Protein AF-A0A1S1L8E0-F1 (afdb_monomer)

Structure (mmCIF, N/CA/C/O backbone):
data_AF-A0A1S1L8E0-F1
#
_entry.id   AF-A0A1S1L8E0-F1
#
loop_
_atom_site.group_PDB
_atom_site.id
_atom_site.type_symbol
_atom_site.label_atom_id
_atom_site.label_alt_id
_atom_site.label_comp_id
_atom_site.label_asym_id
_atom_site.label_entity_id
_atom_site.label_seq_id
_atom_site.pdbx_PDB_ins_code
_atom_site.Cartn_x
_atom_site.Cartn_y
_atom_site.Cartn_z
_atom_site.occupancy
_atom_site.B_iso_or_equiv
_atom_site.auth_seq_id
_atom_site.auth_comp_id
_atom_site.auth_asym_id
_atom_site.auth_atom_id
_atom_site.pdbx_PDB_model_num
ATOM 1 N N . MET A 1 1 ? 16.585 5.135 -39.049 1.00 52.25 1 MET A N 1
ATOM 2 C CA . MET A 1 1 ? 16.088 4.153 -38.063 1.00 52.25 1 MET A CA 1
ATOM 3 C C . MET A 1 1 ? 16.045 2.808 -38.757 1.00 52.25 1 MET A C 1
ATOM 5 O O . MET A 1 1 ? 15.474 2.730 -39.835 1.00 52.25 1 MET A O 1
ATOM 9 N N . GLU A 1 2 ? 16.694 1.793 -38.196 1.00 44.28 2 GLU A N 1
ATOM 10 C CA . GLU A 1 2 ? 16.677 0.426 -38.738 1.00 44.28 2 GLU A CA 1
ATOM 11 C C . GLU A 1 2 ? 15.889 -0.460 -37.766 1.00 44.28 2 GLU A C 1
ATOM 13 O O . GLU A 1 2 ? 16.189 -0.489 -36.568 1.00 44.28 2 GLU A O 1
ATOM 18 N N . LEU A 1 3 ? 14.872 -1.158 -38.275 1.00 46.84 3 LEU A N 1
ATOM 19 C CA . LEU A 1 3 ? 14.173 -2.217 -37.550 1.00 46.84 3 LEU A CA 1
ATOM 20 C C . LEU A 1 3 ? 14.873 -3.535 -37.874 1.00 46.84 3 LEU A C 1
ATOM 22 O O . LEU A 1 3 ? 14.881 -3.970 -39.023 1.00 46.84 3 LEU A O 1
ATOM 26 N N . SER A 1 4 ? 15.491 -4.153 -36.870 1.00 43.38 4 SER A N 1
ATOM 27 C CA . SER A 1 4 ? 16.248 -5.393 -37.037 1.00 43.38 4 SER A CA 1
ATOM 28 C C . SER A 1 4 ? 15.778 -6.447 -36.042 1.00 43.38 4 SER A C 1
ATOM 30 O O . SER A 1 4 ? 15.367 -6.140 -34.924 1.00 43.38 4 SER A O 1
ATOM 32 N N . TRP A 1 5 ? 15.862 -7.708 -36.436 1.00 41.41 5 TRP A N 1
ATOM 33 C CA . TRP A 1 5 ? 15.519 -8.870 -35.616 1.00 41.41 5 TRP A CA 1
ATOM 34 C C . TRP A 1 5 ? 16.718 -9.390 -34.800 1.00 41.41 5 TRP A C 1
ATOM 36 O O . TRP A 1 5 ? 16.553 -10.299 -33.994 1.00 41.41 5 TRP A O 1
ATOM 46 N N . ALA A 1 6 ? 17.915 -8.805 -34.967 1.00 42.97 6 ALA A N 1
ATOM 47 C CA . ALA A 1 6 ? 19.167 -9.347 -34.426 1.00 42.97 6 ALA A CA 1
ATOM 48 C C . ALA A 1 6 ? 20.108 -8.309 -33.763 1.00 42.97 6 ALA A C 1
ATOM 50 O O . ALA A 1 6 ? 21.320 -8.520 -33.723 1.00 42.97 6 ALA A O 1
ATOM 51 N N . SER A 1 7 ? 19.617 -7.168 -33.252 1.00 41.03 7 SER A N 1
ATOM 52 C CA . SER A 1 7 ? 20.516 -6.151 -32.668 1.00 41.03 7 SER A CA 1
ATOM 53 C C . SER A 1 7 ? 20.969 -6.477 -31.231 1.00 41.03 7 SER A C 1
ATOM 55 O O . SER A 1 7 ? 20.136 -6.822 -30.392 1.00 41.03 7 SER A O 1
ATOM 57 N N . PRO A 1 8 ? 22.254 -6.261 -30.886 1.00 38.19 8 PRO A N 1
ATOM 58 C CA . PRO A 1 8 ? 22.792 -6.510 -29.545 1.00 38.19 8 PRO A CA 1
ATOM 59 C C . PRO A 1 8 ? 22.521 -5.400 -28.503 1.00 38.19 8 PRO A C 1
ATOM 61 O O . PRO A 1 8 ? 22.881 -5.576 -27.340 1.00 38.19 8 PRO A O 1
ATOM 64 N N . LEU A 1 9 ? 21.917 -4.261 -28.879 1.00 38.91 9 LEU A N 1
ATOM 65 C CA . LEU A 1 9 ? 21.862 -3.048 -28.033 1.00 38.91 9 LEU A CA 1
ATOM 66 C C . LEU A 1 9 ? 20.522 -2.767 -27.324 1.00 38.91 9 LEU A C 1
ATOM 68 O O . LEU A 1 9 ? 20.437 -1.810 -26.561 1.00 38.91 9 LEU A O 1
ATOM 72 N N . GLY A 1 10 ? 19.496 -3.602 -27.504 1.00 44.62 10 GLY A N 1
ATOM 73 C CA . GLY A 1 10 ? 18.231 -3.467 -26.772 1.00 44.62 10 GLY A CA 1
ATOM 74 C C . GLY A 1 10 ? 17.034 -4.028 -27.532 1.00 44.62 10 GLY A C 1
ATOM 75 O O . GLY A 1 10 ? 16.986 -3.969 -28.758 1.00 44.62 10 GLY A O 1
ATOM 76 N N . VAL A 1 11 ? 16.073 -4.580 -26.788 1.00 43.25 11 VAL A N 1
ATOM 77 C CA . VAL A 1 11 ? 14.819 -5.146 -27.308 1.00 43.25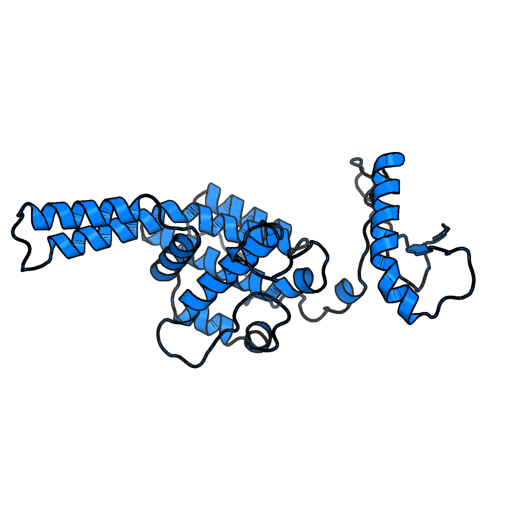 11 VAL A CA 1
ATOM 78 C C . VAL A 1 11 ? 13.708 -4.117 -27.118 1.00 43.25 11 VAL A C 1
ATOM 80 O O . VAL A 1 11 ? 13.562 -3.579 -26.026 1.00 43.25 11 VAL A O 1
ATOM 83 N N . VAL A 1 12 ? 12.936 -3.840 -28.167 1.00 40.94 12 VAL A N 1
ATOM 84 C CA . VAL A 1 12 ? 11.751 -2.970 -28.138 1.00 40.94 12 VAL A CA 1
ATOM 85 C C . VAL A 1 12 ? 10.516 -3.856 -28.332 1.00 40.94 12 VAL A C 1
ATOM 87 O O . VAL A 1 12 ? 10.497 -4.733 -29.193 1.00 40.94 12 VAL A O 1
ATOM 90 N N . PHE A 1 13 ? 9.472 -3.659 -27.527 1.00 44.19 13 PHE A N 1
ATOM 91 C CA . PHE A 1 13 ? 8.179 -4.311 -27.743 1.00 44.19 13 PHE A CA 1
ATOM 92 C C . PHE A 1 13 ? 7.277 -3.321 -28.463 1.00 44.19 13 PHE A C 1
ATOM 94 O O . PHE A 1 13 ? 7.032 -2.231 -27.949 1.00 44.19 13 PHE A O 1
ATOM 101 N N . GLY A 1 14 ? 6.775 -3.723 -29.626 1.00 40.06 14 GLY A N 1
ATOM 102 C CA . GLY A 1 14 ? 5.602 -3.116 -30.234 1.00 40.06 14 GLY A CA 1
ATOM 103 C C . GLY A 1 14 ? 4.416 -4.048 -30.034 1.00 40.06 14 GLY A C 1
ATOM 104 O O . GLY A 1 14 ? 4.504 -5.232 -30.359 1.00 40.06 14 GLY A O 1
ATOM 105 N N . ILE A 1 15 ? 3.322 -3.533 -29.484 1.00 41.94 15 ILE A N 1
ATOM 106 C CA . ILE A 1 15 ? 2.007 -4.127 -29.717 1.00 41.94 15 ILE A CA 1
ATOM 107 C C . ILE A 1 15 ? 1.424 -3.261 -30.829 1.00 41.94 15 ILE A C 1
ATOM 109 O O . ILE A 1 15 ? 1.219 -2.075 -30.575 1.00 41.94 15 ILE A O 1
ATOM 113 N N . PRO A 1 16 ? 1.202 -3.771 -32.054 1.00 38.66 16 PRO A N 1
ATOM 114 C CA . PRO A 1 16 ? 0.400 -3.022 -33.005 1.00 38.66 16 PRO A CA 1
ATOM 115 C C . PRO A 1 16 ? -0.957 -2.773 -32.341 1.00 38.66 16 PRO A C 1
ATOM 117 O O . PRO A 1 16 ? -1.638 -3.706 -31.912 1.00 38.66 16 PRO A O 1
ATOM 120 N N . SER A 1 17 ? -1.292 -1.502 -32.160 1.00 37.28 17 SER A N 1
ATOM 121 C CA . SER A 1 17 ? -2.544 -1.024 -31.587 1.00 37.28 17 SER A CA 1
ATOM 122 C C . SER A 1 17 ? -3.681 -1.410 -32.529 1.00 37.28 17 SER A C 1
ATOM 124 O O . SER A 1 17 ? -4.060 -0.683 -33.438 1.00 37.28 17 SER A O 1
ATOM 126 N N . GLY A 1 18 ? -4.198 -2.618 -32.345 1.00 36.50 18 GLY A N 1
ATOM 127 C CA . GLY A 1 18 ? -5.289 -3.160 -33.138 1.00 36.50 18 GLY A CA 1
ATOM 128 C C . GLY A 1 18 ? -5.362 -4.658 -32.926 1.00 36.50 18 GLY A C 1
ATOM 129 O O . GLY A 1 18 ? -4.422 -5.374 -33.253 1.00 36.50 18 GLY A O 1
ATOM 130 N N . GLY A 1 19 ? -6.459 -5.119 -32.324 1.00 38.28 19 GLY A N 1
ATOM 131 C CA . GLY A 1 19 ? -6.696 -6.517 -31.986 1.00 38.28 19 GLY A CA 1
ATOM 132 C C . GLY A 1 19 ? -6.360 -7.469 -33.131 1.00 38.28 19 GLY A C 1
ATOM 133 O O . GLY A 1 19 ? -7.136 -7.639 -34.061 1.00 38.28 19 GLY A O 1
ATOM 134 N N . ALA A 1 20 ? -5.213 -8.126 -33.030 1.00 35.41 20 ALA A N 1
ATOM 135 C CA . ALA A 1 20 ? -4.901 -9.317 -33.789 1.00 35.41 20 ALA A CA 1
ATOM 136 C C . ALA A 1 20 ? -4.124 -10.251 -32.866 1.00 35.41 20 ALA A C 1
ATOM 138 O O . ALA A 1 20 ? -3.014 -9.979 -32.408 1.00 35.41 20 ALA A O 1
ATOM 139 N N . THR A 1 21 ? -4.785 -11.350 -32.550 1.00 42.59 21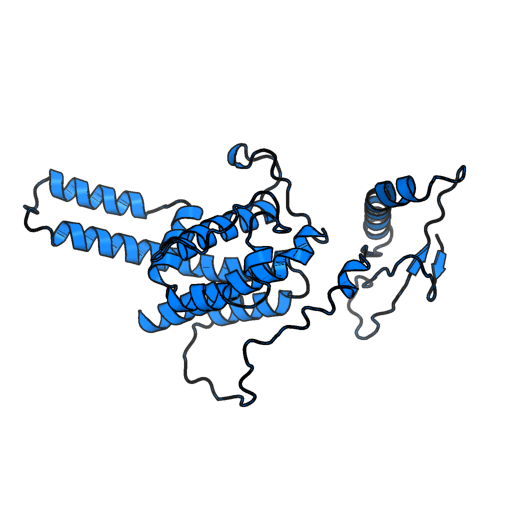 THR A N 1
ATOM 140 C CA . THR A 1 21 ? -4.229 -12.548 -31.948 1.00 42.59 21 THR A CA 1
ATOM 141 C C . THR A 1 21 ? -2.896 -12.937 -32.604 1.00 42.59 21 THR A C 1
ATOM 143 O O . THR A 1 21 ? -2.808 -13.106 -33.815 1.00 42.59 21 THR A O 1
ATOM 146 N N . GLY A 1 22 ? -1.859 -13.155 -31.789 1.00 38.50 22 GLY A N 1
ATOM 147 C CA . GLY A 1 22 ? -0.893 -14.226 -32.068 1.00 38.50 22 GLY A CA 1
ATOM 148 C C . GLY A 1 22 ? 0.587 -13.884 -32.241 1.00 38.50 22 GLY A C 1
ATOM 149 O O . GLY A 1 22 ? 1.391 -14.787 -32.038 1.00 38.50 22 GLY A O 1
ATOM 150 N N . TYR A 1 23 ? 1.004 -12.646 -32.528 1.00 38.19 23 TYR A N 1
ATOM 151 C CA . TYR A 1 23 ? 2.434 -12.367 -32.762 1.00 38.19 23 TYR A CA 1
ATOM 152 C C . TYR A 1 23 ? 3.023 -11.323 -31.804 1.00 38.19 23 TYR A C 1
ATOM 154 O O . TYR A 1 23 ? 3.012 -10.124 -32.063 1.00 38.19 23 TYR A O 1
ATOM 162 N N . ARG A 1 24 ? 3.632 -11.803 -30.708 1.00 43.31 24 ARG A N 1
ATOM 163 C CA . ARG A 1 24 ? 4.673 -11.060 -29.973 1.00 43.31 24 ARG A CA 1
ATOM 164 C C . ARG A 1 24 ? 5.983 -11.171 -30.761 1.00 43.31 24 ARG A C 1
ATOM 166 O O . ARG A 1 24 ? 6.811 -12.029 -30.474 1.00 43.31 24 ARG A O 1
ATOM 173 N N . GLY A 1 25 ? 6.144 -10.352 -31.797 1.00 47.62 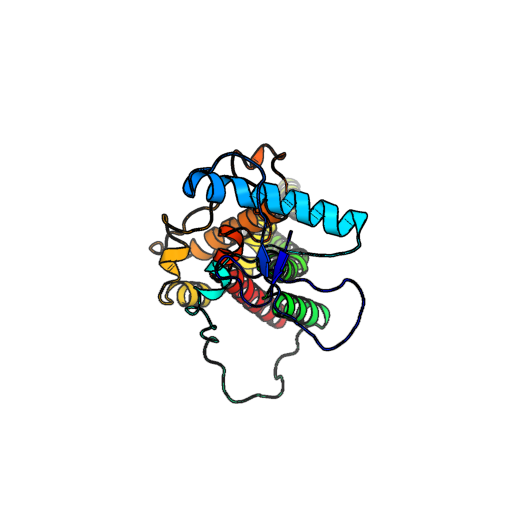25 GLY A N 1
ATOM 174 C CA . GLY A 1 25 ? 7.425 -10.222 -32.494 1.00 47.62 25 GLY A CA 1
ATOM 175 C C . GLY A 1 25 ? 8.420 -9.440 -31.635 1.00 47.62 25 GLY A C 1
ATOM 176 O O . GLY A 1 25 ? 8.096 -8.360 -31.145 1.00 47.62 25 GLY A O 1
ATOM 177 N N . PHE A 1 26 ? 9.628 -9.970 -31.441 1.00 49.47 26 PHE A N 1
ATOM 178 C CA . PHE A 1 26 ? 10.731 -9.194 -30.877 1.00 49.47 26 PHE A CA 1
ATOM 179 C C . PHE A 1 26 ? 11.344 -8.355 -31.998 1.00 49.47 26 PHE A C 1
ATOM 181 O O . PHE A 1 26 ? 11.875 -8.905 -32.961 1.00 49.47 26 PHE A O 1
ATOM 188 N N . ALA A 1 27 ? 11.272 -7.031 -31.878 1.00 52.91 27 ALA A N 1
ATOM 189 C CA . ALA A 1 27 ? 11.962 -6.119 -32.777 1.00 52.91 27 ALA A CA 1
ATOM 190 C C . ALA A 1 27 ? 12.994 -5.326 -31.978 1.00 52.91 27 ALA A C 1
ATOM 192 O O . ALA A 1 27 ? 12.763 -4.904 -30.848 1.00 52.91 27 ALA A O 1
ATOM 193 N N . THR A 1 28 ? 14.165 -5.121 -32.554 1.00 54.62 28 THR A N 1
ATOM 194 C CA . THR A 1 28 ? 15.167 -4.225 -31.986 1.00 54.62 28 THR A CA 1
ATOM 195 C C . THR A 1 28 ? 15.208 -2.975 -32.850 1.00 54.62 28 THR A C 1
ATOM 197 O O . THR A 1 28 ? 15.325 -3.057 -34.075 1.00 54.62 28 THR A O 1
ATOM 200 N N . VAL A 1 29 ? 15.059 -1.810 -32.225 1.00 60.44 29 VAL A N 1
ATOM 201 C CA . VAL A 1 29 ? 15.159 -0.522 -32.914 1.00 60.44 29 VAL A CA 1
ATOM 202 C C . VAL A 1 29 ? 16.591 -0.033 -32.777 1.00 60.44 29 VAL A C 1
ATOM 204 O O . VAL A 1 29 ? 17.067 0.192 -31.664 1.00 60.44 29 VAL A O 1
ATOM 207 N N . LYS A 1 30 ? 17.282 0.165 -33.901 1.00 66.88 30 LYS A N 1
ATOM 208 C CA . LYS A 1 30 ? 18.564 0.875 -33.912 1.00 66.88 30 LYS A CA 1
ATOM 209 C C . LYS A 1 30 ? 18.328 2.343 -34.250 1.00 66.88 30 LYS A C 1
ATOM 211 O O . LYS A 1 30 ? 17.835 2.684 -35.333 1.00 66.88 30 LYS A O 1
ATOM 216 N N . LEU A 1 31 ? 18.716 3.206 -33.317 1.00 66.06 31 LEU A N 1
ATOM 217 C CA . LEU A 1 31 ? 18.736 4.651 -33.502 1.00 66.06 31 LEU A CA 1
ATOM 218 C C . LEU A 1 31 ? 20.156 5.083 -33.844 1.00 66.06 31 LEU A C 1
ATOM 220 O O . LEU A 1 31 ? 21.067 4.973 -33.029 1.00 66.06 31 LEU A O 1
ATOM 224 N N . GLN A 1 32 ? 20.334 5.558 -35.072 1.00 69.88 32 GLN A N 1
ATOM 225 C CA . GLN A 1 32 ? 21.569 6.192 -35.500 1.00 69.88 32 GLN A CA 1
ATOM 226 C C . GLN A 1 32 ? 21.406 7.697 -35.322 1.00 69.88 32 GLN A C 1
ATOM 228 O O . GLN A 1 32 ? 20.540 8.307 -35.949 1.00 69.88 32 GLN A O 1
ATOM 233 N N . LEU A 1 33 ? 22.219 8.282 -34.450 1.00 66.38 33 LEU A N 1
ATOM 234 C CA . LEU A 1 33 ? 22.262 9.724 -34.251 1.00 66.38 33 LEU A CA 1
ATOM 235 C C . LEU A 1 33 ? 23.227 10.309 -35.277 1.00 66.38 33 LEU A C 1
ATOM 237 O O . LEU A 1 33 ? 24.383 9.894 -35.343 1.00 66.38 33 LEU A O 1
ATOM 241 N N . GLY A 1 34 ? 22.750 11.230 -36.111 1.00 60.44 34 GLY A N 1
ATOM 242 C CA . GLY A 1 34 ? 23.628 11.984 -37.003 1.00 60.44 34 GLY A CA 1
ATOM 243 C C . GLY A 1 34 ? 24.523 12.919 -36.187 1.00 60.44 34 GLY A C 1
ATOM 244 O O . GLY A 1 34 ? 24.026 13.610 -35.300 1.00 60.44 34 GLY A O 1
ATOM 245 N N . GLY A 1 35 ? 25.829 12.940 -36.465 1.00 67.25 35 GLY A N 1
ATOM 246 C CA . GLY A 1 35 ? 26.785 13.825 -35.789 1.00 67.25 35 GLY A CA 1
ATOM 247 C C . GLY A 1 35 ? 28.139 13.176 -35.493 1.00 67.25 35 GLY A C 1
ATOM 248 O O . GLY A 1 35 ? 28.402 12.040 -35.883 1.00 67.25 35 GLY A O 1
ATOM 249 N N . ALA A 1 36 ? 29.009 13.928 -34.812 1.00 61.06 36 ALA A N 1
ATOM 250 C CA . ALA A 1 36 ? 30.308 13.447 -34.347 1.00 61.06 36 ALA A CA 1
ATOM 251 C C . ALA A 1 36 ? 30.147 12.300 -33.325 1.00 61.06 36 ALA A C 1
ATOM 253 O O . ALA A 1 36 ? 29.145 12.267 -32.607 1.00 61.06 36 ALA A O 1
ATOM 254 N N . PRO A 1 37 ? 31.116 11.369 -33.226 1.00 66.81 37 PRO A N 1
ATOM 255 C CA . PRO A 1 37 ? 31.055 10.269 -32.269 1.00 66.81 37 PRO A CA 1
ATOM 256 C C . PRO A 1 37 ? 30.935 10.802 -30.837 1.00 66.81 37 PRO A C 1
ATOM 258 O O . PRO A 1 37 ? 31.841 11.446 -30.311 1.00 66.81 37 PRO A O 1
ATOM 261 N N . VAL A 1 38 ? 29.795 10.528 -30.206 1.00 68.44 38 VAL A N 1
ATOM 262 C CA . VAL A 1 38 ? 29.530 10.870 -28.806 1.00 68.44 38 VAL A CA 1
ATOM 263 C C . VAL A 1 38 ? 30.085 9.758 -27.918 1.00 68.44 38 VAL A C 1
ATOM 265 O O . VAL A 1 38 ? 29.916 8.574 -28.213 1.00 68.44 38 VAL A O 1
ATOM 268 N N . ALA A 1 39 ? 30.738 10.120 -26.811 1.00 73.44 39 ALA A N 1
ATOM 269 C CA . ALA A 1 39 ? 31.215 9.147 -25.831 1.00 73.44 39 ALA A CA 1
ATOM 270 C C . ALA A 1 39 ? 30.053 8.278 -25.308 1.00 73.44 39 ALA A C 1
ATOM 272 O O . ALA A 1 39 ? 29.007 8.798 -24.915 1.00 73.44 39 ALA A O 1
ATOM 273 N N . GLY A 1 40 ? 30.244 6.955 -25.247 1.00 65.62 40 GLY A N 1
ATOM 274 C CA . GLY A 1 40 ? 29.164 5.999 -24.955 1.00 65.62 40 GLY A CA 1
ATOM 275 C C . GLY A 1 40 ? 28.412 6.239 -23.637 1.00 65.62 40 GLY A C 1
ATOM 276 O O . GLY A 1 40 ? 27.219 5.963 -23.557 1.00 65.62 40 GLY A O 1
ATOM 277 N N . LYS A 1 41 ? 29.066 6.819 -22.621 1.00 65.19 41 LYS A N 1
ATOM 278 C CA . LYS A 1 41 ? 28.430 7.159 -21.337 1.00 65.19 41 LYS A CA 1
ATOM 279 C C . LYS A 1 41 ? 27.413 8.301 -21.467 1.00 65.19 41 LYS A C 1
ATOM 281 O O . LYS A 1 41 ? 26.302 8.189 -20.965 1.00 65.19 41 LYS A O 1
ATOM 286 N N . VAL A 1 42 ? 27.767 9.349 -22.211 1.00 69.88 42 VAL A N 1
ATOM 287 C CA . VAL A 1 42 ? 26.881 10.492 -22.493 1.00 69.88 42 VAL A CA 1
ATOM 288 C C . VAL A 1 42 ? 25.673 10.039 -23.318 1.00 69.88 42 VAL A C 1
ATOM 290 O O . VAL A 1 42 ? 24.554 10.516 -23.125 1.00 69.88 42 VAL A O 1
ATOM 293 N N . LEU A 1 43 ? 25.883 9.067 -24.209 1.00 69.06 43 LEU A N 1
ATOM 294 C CA . LEU A 1 43 ? 24.814 8.461 -24.994 1.00 69.06 43 LEU A CA 1
ATOM 295 C C . LEU A 1 43 ? 23.816 7.691 -24.122 1.00 69.06 43 LEU A C 1
ATOM 297 O O . LEU A 1 43 ? 22.615 7.853 -24.288 1.00 69.06 43 LEU A O 1
ATOM 301 N N . LEU A 1 44 ? 24.298 6.888 -23.171 1.00 68.62 44 LEU A N 1
ATOM 302 C CA . LEU A 1 44 ? 23.442 6.121 -22.257 1.00 6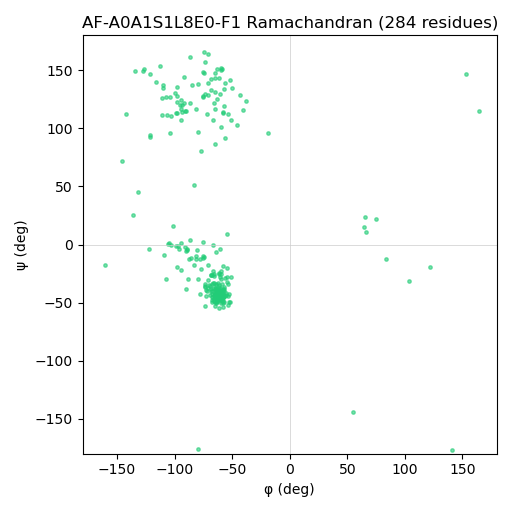8.62 44 LEU A CA 1
ATOM 303 C C . LEU A 1 44 ? 22.594 7.018 -21.345 1.00 68.62 44 LEU A C 1
ATOM 305 O O . LEU A 1 44 ? 21.457 6.672 -21.039 1.00 68.62 44 LEU A O 1
ATOM 309 N N . GLU A 1 45 ? 23.126 8.170 -20.936 1.00 71.38 45 GLU A N 1
ATOM 310 C CA . GLU A 1 45 ? 22.407 9.130 -20.090 1.00 71.38 45 GLU A CA 1
ATOM 311 C C . GLU A 1 45 ? 21.321 9.900 -20.863 1.00 71.38 45 GLU A C 1
ATOM 313 O O . GLU A 1 45 ? 20.260 10.196 -20.316 1.00 71.38 45 GLU A O 1
ATOM 318 N N . SER A 1 46 ? 21.556 10.194 -22.146 1.00 73.12 46 SER A N 1
ATOM 319 C CA . SER A 1 46 ? 20.646 10.989 -22.989 1.00 73.12 46 SER A CA 1
ATOM 320 C C . SER A 1 46 ? 19.669 10.159 -23.832 1.00 73.12 46 SER A C 1
ATOM 322 O O . SER A 1 46 ? 18.609 10.663 -24.212 1.00 73.12 46 SER A O 1
ATOM 324 N N . ALA A 1 47 ? 19.981 8.888 -24.103 1.00 76.25 47 ALA A N 1
ATOM 325 C CA . ALA A 1 47 ? 19.175 8.009 -24.947 1.00 76.25 47 ALA A CA 1
ATOM 326 C C . ALA A 1 47 ? 17.727 7.804 -24.462 1.00 76.25 47 ALA A C 1
ATOM 328 O O . ALA A 1 47 ? 16.846 7.862 -25.319 1.00 76.25 47 ALA A O 1
ATOM 329 N N . PRO A 1 48 ? 17.425 7.611 -23.157 1.00 77.31 48 PRO A N 1
ATOM 330 C CA . PRO A 1 48 ? 16.047 7.395 -22.709 1.00 77.31 48 PRO A CA 1
ATOM 331 C C . PRO A 1 48 ? 15.123 8.551 -23.096 1.00 77.31 48 PRO A C 1
ATOM 333 O O . PRO A 1 48 ? 14.131 8.337 -23.780 1.00 77.31 48 PRO A O 1
ATOM 336 N N . ALA A 1 49 ? 15.526 9.787 -22.789 1.00 81.00 49 ALA A N 1
ATOM 337 C CA . ALA A 1 49 ? 14.733 10.976 -23.095 1.00 81.00 49 ALA A CA 1
ATOM 338 C C . ALA A 1 49 ? 14.518 11.178 -24.604 1.00 81.00 49 ALA A C 1
ATOM 340 O O . ALA A 1 49 ? 13.486 11.703 -25.023 1.00 81.00 49 ALA A O 1
ATOM 341 N N . LEU A 1 50 ? 15.489 10.787 -25.434 1.00 83.12 50 LEU A N 1
ATOM 342 C CA . LEU A 1 50 ? 15.348 10.849 -26.885 1.00 83.12 50 LEU A CA 1
ATOM 343 C C . LEU A 1 50 ? 14.391 9.771 -27.412 1.00 83.12 50 LEU A C 1
ATOM 345 O O . LEU A 1 50 ? 13.542 10.067 -28.250 1.00 83.12 50 LEU A O 1
ATOM 349 N N . CYS A 1 51 ? 14.521 8.541 -26.918 1.00 82.31 51 CYS A N 1
ATOM 350 C CA . CYS A 1 51 ? 13.627 7.439 -27.253 1.00 82.31 51 CYS A CA 1
ATOM 351 C C . CYS A 1 51 ? 12.184 7.737 -26.835 1.00 82.31 51 CYS A C 1
ATOM 353 O O . CYS A 1 51 ? 11.289 7.507 -27.637 1.00 82.31 51 CYS A O 1
ATOM 355 N N . ASP A 1 52 ? 11.962 8.305 -25.647 1.00 84.25 52 ASP A N 1
ATOM 356 C CA . ASP A 1 52 ? 10.625 8.676 -25.165 1.00 84.25 52 ASP A CA 1
ATOM 357 C C . ASP A 1 52 ? 9.947 9.660 -26.129 1.00 84.25 52 ASP A C 1
ATOM 359 O O . ASP A 1 52 ? 8.799 9.464 -26.527 1.00 84.25 52 ASP A O 1
ATOM 363 N N . ARG A 1 53 ? 10.684 10.686 -26.584 1.00 87.25 53 ARG A N 1
ATOM 364 C CA . ARG A 1 53 ? 10.189 11.655 -27.579 1.00 87.25 53 ARG A CA 1
ATOM 365 C C . ARG A 1 53 ? 9.887 10.995 -28.921 1.00 87.25 53 ARG A C 1
ATOM 367 O O . ARG A 1 53 ? 8.841 11.261 -29.505 1.00 87.25 53 ARG A O 1
ATOM 374 N N . LEU A 1 54 ? 10.796 10.148 -29.405 1.00 85.44 54 LEU A N 1
ATOM 375 C CA . LEU A 1 54 ? 10.632 9.458 -30.682 1.00 85.44 54 LEU A CA 1
ATOM 376 C C . LEU A 1 54 ? 9.437 8.502 -30.655 1.00 85.44 54 LEU A C 1
ATOM 378 O O . LEU A 1 54 ? 8.652 8.489 -31.595 1.00 85.44 54 LEU A O 1
ATOM 382 N N . PHE A 1 55 ? 9.296 7.700 -29.601 1.00 86.19 55 PHE A N 1
ATOM 383 C CA . PHE A 1 55 ? 8.216 6.722 -29.479 1.00 86.19 55 PHE A CA 1
ATOM 384 C C . PHE A 1 55 ? 6.864 7.405 -29.315 1.00 86.19 55 PHE A C 1
ATOM 386 O O . PHE A 1 55 ? 5.905 6.984 -29.954 1.00 86.19 55 PHE A O 1
ATOM 393 N N . TYR A 1 56 ? 6.810 8.510 -28.569 1.00 88.00 56 TYR A N 1
ATOM 394 C CA . TYR A 1 56 ? 5.629 9.366 -28.522 1.00 88.00 56 TYR A CA 1
ATOM 395 C C . TYR A 1 56 ? 5.246 9.892 -29.913 1.00 88.00 56 TYR A C 1
ATOM 397 O O . TYR A 1 56 ? 4.096 9.777 -30.328 1.00 88.00 56 TYR A O 1
ATOM 405 N N . GLU A 1 57 ? 6.204 10.436 -30.670 1.00 89.94 57 GLU A N 1
ATOM 406 C CA . GLU A 1 57 ? 5.931 10.940 -32.020 1.00 89.94 57 GLU A CA 1
ATOM 407 C C . GLU A 1 57 ? 5.505 9.819 -32.978 1.00 89.94 57 GLU A C 1
ATOM 409 O O . GLU A 1 57 ? 4.596 10.009 -33.787 1.00 89.94 57 GLU A O 1
ATOM 414 N N . MET A 1 58 ? 6.128 8.642 -32.877 1.00 83.31 58 MET A N 1
ATOM 415 C CA . MET A 1 58 ? 5.765 7.472 -33.670 1.00 83.31 58 MET A CA 1
ATOM 416 C C . MET A 1 58 ? 4.337 7.008 -33.394 1.00 83.31 58 MET A C 1
ATOM 418 O O . MET A 1 58 ? 3.606 6.739 -34.348 1.00 83.31 58 MET A O 1
ATOM 422 N N . ASP A 1 59 ? 3.937 6.960 -32.127 1.00 85.69 59 ASP A N 1
ATOM 423 C CA . ASP A 1 59 ? 2.584 6.589 -31.729 1.00 85.69 59 ASP A CA 1
ATOM 424 C C . ASP A 1 59 ? 1.568 7.620 -32.235 1.00 85.69 59 ASP A C 1
ATOM 426 O O . ASP A 1 59 ? 0.669 7.292 -33.004 1.00 85.69 59 ASP A O 1
ATOM 430 N N . VAL A 1 60 ? 1.782 8.904 -31.935 1.00 88.00 60 VAL A N 1
ATOM 431 C CA . VAL A 1 60 ? 0.840 9.975 -32.299 1.00 88.00 60 VAL A CA 1
ATOM 432 C C . VAL A 1 60 ? 0.699 10.150 -33.812 1.00 88.00 60 VAL A C 1
ATOM 434 O O . VAL A 1 60 ? -0.407 10.369 -34.304 1.00 88.00 60 VAL A O 1
ATOM 437 N N . ARG A 1 61 ? 1.799 10.091 -34.571 1.00 90.50 61 ARG A N 1
ATOM 438 C CA . ARG A 1 61 ? 1.762 10.355 -36.021 1.00 90.50 61 ARG A CA 1
ATOM 439 C C . ARG A 1 61 ? 1.479 9.122 -36.862 1.00 90.50 61 ARG A C 1
ATOM 441 O O . ARG A 1 61 ? 0.939 9.264 -37.954 1.00 90.50 61 ARG A O 1
ATOM 448 N N . ASN A 1 62 ? 1.883 7.943 -36.397 1.00 86.88 62 ASN A N 1
ATOM 449 C CA . ASN A 1 62 ? 1.871 6.728 -37.213 1.00 86.88 62 ASN A CA 1
ATOM 450 C C . ASN A 1 62 ? 1.033 5.600 -36.598 1.00 86.88 62 ASN A C 1
ATOM 452 O O . ASN A 1 62 ? 0.907 4.550 -37.222 1.00 86.88 62 ASN A O 1
ATOM 456 N N . GLY A 1 63 ? 0.482 5.784 -35.393 1.00 79.88 63 GLY A N 1
ATOM 457 C CA . GLY A 1 63 ? -0.246 4.739 -34.672 1.00 79.88 63 GLY A CA 1
ATOM 458 C C . GLY A 1 63 ? 0.642 3.561 -34.273 1.00 79.88 63 GLY A C 1
ATOM 459 O O . GLY A 1 63 ? 0.149 2.444 -34.140 1.00 79.88 63 GLY A O 1
ATOM 460 N N . VAL A 1 64 ? 1.957 3.770 -34.149 1.00 79.44 64 VAL A N 1
ATOM 461 C CA . VAL A 1 64 ? 2.914 2.712 -33.803 1.00 79.44 64 VAL A CA 1
ATOM 462 C C . VAL A 1 64 ? 3.342 2.866 -32.347 1.00 79.44 64 VAL A C 1
ATOM 464 O O . VAL A 1 64 ? 4.284 3.597 -32.043 1.00 79.44 64 VAL A O 1
ATOM 467 N N . GLY A 1 65 ? 2.679 2.125 -31.457 1.00 77.06 65 GLY A N 1
ATOM 468 C CA . GLY A 1 65 ? 3.026 2.063 -30.039 1.00 77.06 65 GLY A CA 1
ATOM 469 C C . GLY A 1 65 ? 4.316 1.275 -29.800 1.00 77.06 65 GLY A C 1
ATOM 470 O O . GLY A 1 65 ? 4.356 0.054 -29.979 1.00 77.06 65 GLY A O 1
ATOM 471 N N . LEU A 1 66 ? 5.370 1.968 -29.370 1.00 76.06 66 LEU A N 1
ATOM 472 C CA . LEU A 1 66 ? 6.650 1.380 -28.968 1.00 76.06 66 LEU A CA 1
ATOM 473 C C . LEU A 1 66 ? 6.968 1.759 -27.524 1.00 76.06 66 LEU A C 1
ATOM 475 O O . LEU A 1 66 ? 6.661 2.863 -27.082 1.00 76.06 66 LEU A O 1
ATOM 479 N N . ARG A 1 67 ? 7.639 0.859 -26.802 1.00 72.19 67 ARG A N 1
ATOM 480 C CA . ARG A 1 67 ? 8.141 1.128 -25.446 1.00 72.19 67 ARG A CA 1
ATOM 481 C C . ARG A 1 67 ? 9.571 0.654 -25.255 1.00 72.19 67 ARG A C 1
ATOM 483 O O . ARG A 1 67 ? 9.995 -0.344 -25.849 1.00 72.19 67 ARG A O 1
ATOM 490 N N . LEU A 1 68 ? 10.304 1.347 -24.390 1.00 72.88 68 LEU A N 1
ATOM 491 C CA . LEU A 1 68 ? 11.648 0.945 -23.996 1.00 72.88 68 LEU A CA 1
ATOM 492 C C . LEU A 1 68 ? 11.588 -0.236 -23.031 1.00 72.88 68 LEU A C 1
ATOM 494 O O . LEU A 1 68 ? 10.972 -0.159 -21.974 1.00 72.88 68 LEU A O 1
ATOM 498 N N . ILE A 1 69 ? 12.313 -1.312 -23.341 1.00 66.75 69 ILE A N 1
ATOM 499 C CA . ILE A 1 69 ? 12.549 -2.382 -22.371 1.00 66.75 69 ILE A CA 1
ATOM 500 C C . ILE A 1 69 ? 13.978 -2.325 -21.890 1.00 66.75 69 ILE A C 1
ATOM 502 O O . ILE A 1 69 ? 14.925 -2.644 -22.610 1.00 66.75 69 ILE A O 1
ATOM 506 N N . ARG A 1 70 ? 14.132 -1.961 -20.622 1.00 63.50 70 ARG A N 1
ATOM 507 C CA . ARG A 1 70 ? 15.391 -2.108 -19.909 1.00 63.50 70 ARG A CA 1
ATOM 508 C C . ARG A 1 70 ? 15.743 -3.582 -19.767 1.00 63.50 70 ARG A C 1
ATOM 510 O O . ARG A 1 70 ? 14.942 -4.394 -19.310 1.00 63.50 70 ARG A O 1
ATOM 517 N N . ARG A 1 71 ? 16.987 -3.923 -20.105 1.00 58.84 71 ARG A N 1
ATOM 518 C CA . ARG A 1 71 ? 17.520 -5.287 -19.968 1.00 58.84 71 ARG A CA 1
ATOM 519 C C . ARG A 1 71 ? 17.493 -5.786 -18.517 1.00 58.84 71 ARG A C 1
ATOM 521 O O . ARG A 1 71 ? 17.385 -6.988 -18.295 1.00 58.84 71 ARG A O 1
ATOM 528 N N . GLU A 1 72 ? 17.513 -4.874 -17.545 1.00 55.16 72 GLU A N 1
ATOM 529 C CA . GLU A 1 72 ? 17.315 -5.161 -16.115 1.00 55.16 72 GLU A CA 1
ATOM 530 C C . GLU A 1 72 ? 16.008 -5.927 -15.830 1.00 55.16 72 GLU A C 1
ATOM 532 O O . GLU A 1 72 ? 15.972 -6.741 -14.906 1.00 55.16 72 GLU A O 1
ATOM 537 N N . MET A 1 73 ? 14.975 -5.760 -16.671 1.00 50.69 73 MET A N 1
ATOM 538 C CA . MET A 1 73 ? 13.726 -6.530 -16.588 1.00 50.69 73 MET A CA 1
ATOM 539 C C . MET A 1 73 ? 13.934 -8.041 -16.778 1.00 50.69 73 MET A C 1
ATOM 541 O O . MET A 1 73 ? 13.141 -8.830 -16.275 1.00 50.69 73 MET A O 1
ATOM 545 N N . TYR A 1 74 ? 14.997 -8.454 -17.478 1.00 48.72 74 TYR A N 1
ATOM 546 C CA . TYR A 1 74 ? 15.355 -9.864 -17.689 1.00 48.72 74 TYR A CA 1
ATOM 547 C C . TYR A 1 74 ? 16.436 -10.362 -16.721 1.00 48.72 74 TYR A C 1
ATOM 549 O O . TYR A 1 74 ? 16.599 -11.569 -16.554 1.00 48.72 74 TYR A O 1
ATOM 557 N N . GLY A 1 75 ? 17.191 -9.450 -16.098 1.00 42.44 75 GLY A N 1
ATOM 558 C CA . GLY A 1 75 ? 18.283 -9.776 -15.174 1.00 42.44 75 GLY A CA 1
ATOM 559 C C . GLY A 1 75 ? 17.807 -10.197 -13.784 1.00 42.44 75 GLY A C 1
ATOM 560 O O . GLY A 1 75 ? 18.506 -10.925 -13.083 1.00 42.44 75 GLY A O 1
ATOM 561 N N . THR A 1 76 ? 16.586 -9.826 -13.400 1.00 45.81 76 THR A N 1
ATOM 562 C CA . THR A 1 76 ? 15.947 -10.285 -12.159 1.00 45.81 76 THR A CA 1
ATOM 563 C C . THR A 1 76 ? 15.279 -11.652 -12.345 1.00 45.81 76 THR A C 1
ATOM 565 O O . THR A 1 76 ? 14.143 -11.888 -11.947 1.00 45.81 76 THR A O 1
ATOM 568 N N . GLY A 1 77 ? 16.032 -12.620 -12.879 1.00 41.81 77 GLY A N 1
ATOM 569 C CA . GLY A 1 77 ? 15.685 -14.046 -12.807 1.00 41.81 77 GLY A CA 1
ATOM 570 C C . GLY A 1 77 ? 15.580 -14.584 -11.369 1.00 41.81 77 GLY A C 1
ATOM 571 O O . GLY A 1 77 ? 15.203 -15.734 -11.171 1.00 41.81 77 GLY A O 1
ATOM 572 N N . LEU A 1 78 ? 15.881 -13.750 -10.369 1.00 41.31 78 LEU A N 1
ATOM 573 C CA . LEU A 1 78 ? 15.880 -14.077 -8.945 1.00 41.31 78 LEU A CA 1
ATOM 574 C C . LEU A 1 78 ? 14.495 -14.040 -8.282 1.00 41.31 78 LEU A C 1
ATOM 576 O O . LEU A 1 78 ? 14.364 -14.530 -7.170 1.00 41.31 78 LEU A O 1
ATOM 580 N N . TRP A 1 79 ? 13.458 -13.532 -8.955 1.00 46.03 79 TRP A N 1
ATOM 581 C CA . TRP A 1 79 ? 12.090 -13.532 -8.419 1.00 46.03 79 TRP A CA 1
ATOM 582 C C . TRP A 1 79 ? 11.077 -14.060 -9.442 1.00 46.03 79 TRP A C 1
ATOM 584 O O . TRP A 1 79 ? 9.979 -13.527 -9.602 1.00 46.03 79 TRP A O 1
ATOM 594 N N . ARG A 1 80 ? 11.406 -15.173 -10.120 1.00 44.69 80 ARG A N 1
ATOM 595 C CA . ARG A 1 80 ? 10.352 -16.157 -10.415 1.00 44.69 80 ARG A CA 1
ATOM 596 C C . ARG A 1 80 ? 9.838 -16.583 -9.052 1.00 44.69 80 ARG A C 1
ATOM 598 O O . ARG A 1 80 ? 10.545 -17.298 -8.352 1.00 44.69 80 ARG A O 1
ATOM 605 N N . GLY A 1 81 ? 8.693 -16.020 -8.671 1.00 44.44 81 GLY A N 1
ATOM 606 C CA . GLY A 1 81 ? 8.175 -16.059 -7.315 1.00 44.44 81 GLY A CA 1
ATOM 607 C C . GLY A 1 81 ? 8.439 -17.397 -6.649 1.00 44.44 81 GLY A C 1
ATOM 608 O O . GLY A 1 81 ? 8.004 -18.443 -7.141 1.00 44.44 81 GLY A O 1
ATOM 609 N N . GLN A 1 82 ? 9.106 -17.348 -5.498 1.00 45.12 82 GLN A N 1
ATOM 610 C CA . GLN A 1 82 ? 8.720 -18.260 -4.443 1.00 45.12 82 GLN A CA 1
ATOM 611 C C . GLN A 1 82 ? 7.238 -17.990 -4.217 1.00 45.12 82 GLN A C 1
ATOM 613 O O . GLN A 1 82 ? 6.841 -17.066 -3.521 1.00 45.12 82 GLN A O 1
ATOM 618 N N . ARG A 1 83 ? 6.402 -18.740 -4.932 1.00 49.12 83 ARG A N 1
ATOM 619 C CA . ARG A 1 83 ? 5.025 -18.948 -4.543 1.00 49.12 83 ARG A CA 1
ATOM 620 C C . ARG A 1 83 ? 5.115 -19.391 -3.088 1.00 49.12 83 ARG A C 1
ATOM 622 O O . ARG A 1 83 ? 5.597 -20.500 -2.853 1.00 49.12 83 ARG A O 1
ATOM 629 N N . HIS A 1 84 ? 4.738 -18.522 -2.143 1.00 51.12 84 HIS A N 1
ATOM 630 C CA . HIS A 1 84 ? 4.499 -18.912 -0.753 1.00 51.12 84 HIS A CA 1
ATOM 631 C C . HIS A 1 84 ? 3.778 -20.244 -0.791 1.00 51.12 84 HIS A C 1
ATOM 633 O O . HIS A 1 84 ? 2.721 -20.307 -1.421 1.00 51.12 84 HIS A O 1
ATOM 639 N N . GLY A 1 85 ? 4.436 -21.280 -0.256 1.00 48.59 85 GLY A N 1
ATOM 640 C CA . GLY A 1 85 ? 4.222 -22.691 -0.576 1.00 48.59 85 GLY A CA 1
ATOM 641 C C . GLY A 1 85 ? 2.878 -22.952 -1.234 1.00 48.59 85 GLY A C 1
ATOM 642 O O . GLY A 1 85 ? 1.866 -23.049 -0.541 1.00 48.59 85 GLY A O 1
ATOM 643 N N . THR A 1 86 ? 2.844 -23.014 -2.572 1.00 50.66 86 THR A N 1
ATOM 644 C CA . THR A 1 86 ? 1.622 -23.455 -3.235 1.00 50.66 86 THR A CA 1
ATOM 645 C C . THR A 1 86 ? 1.333 -24.837 -2.704 1.00 50.66 86 THR A C 1
ATOM 647 O O . THR A 1 86 ? 2.089 -25.774 -2.957 1.00 50.66 86 THR A O 1
ATOM 650 N N . CYS A 1 87 ? 0.242 -24.956 -1.956 1.00 53.94 87 CYS A N 1
ATOM 651 C CA . CYS A 1 87 ? -0.379 -26.241 -1.762 1.00 53.94 87 CYS A CA 1
ATOM 652 C C . CYS A 1 87 ? -0.618 -26.790 -3.171 1.00 53.94 87 CYS A C 1
ATOM 654 O O . CYS A 1 87 ? -1.385 -26.214 -3.943 1.00 53.94 87 CYS A O 1
ATOM 656 N N . ASN A 1 88 ? 0.090 -27.859 -3.539 1.00 64.62 88 ASN A N 1
ATOM 657 C CA . ASN A 1 88 ? -0.065 -28.496 -4.849 1.00 64.62 88 ASN A CA 1
ATOM 658 C C . ASN A 1 88 ? -1.452 -29.147 -5.009 1.00 64.62 88 ASN A C 1
ATOM 660 O O . ASN A 1 88 ? -1.757 -29.711 -6.056 1.00 64.62 88 ASN A O 1
ATOM 664 N N . GLN A 1 89 ? -2.290 -29.065 -3.975 1.00 75.06 89 GLN A N 1
ATOM 665 C CA . GLN A 1 89 ? -3.657 -29.530 -3.964 1.00 75.06 89 GLN A CA 1
ATOM 666 C C . GLN A 1 89 ? -4.606 -28.336 -4.091 1.00 75.06 89 GLN A C 1
ATOM 668 O O . GLN A 1 89 ? -4.747 -27.513 -3.185 1.00 75.06 89 GLN A O 1
ATOM 673 N N . VAL A 1 90 ? -5.275 -28.255 -5.240 1.00 77.06 90 VAL A N 1
ATOM 674 C CA . VAL A 1 90 ? -6.426 -27.370 -5.422 1.00 77.06 90 VAL A CA 1
ATOM 675 C C . VAL A 1 90 ? -7.583 -27.950 -4.614 1.00 77.06 90 VAL A C 1
ATOM 677 O O . VAL A 1 90 ? -7.900 -29.132 -4.747 1.00 77.06 90 VAL A O 1
ATOM 680 N N . ARG A 1 91 ? -8.211 -27.125 -3.775 1.00 83.94 91 ARG A N 1
ATOM 681 C CA . ARG A 1 91 ? -9.434 -27.479 -3.047 1.00 83.94 91 ARG A CA 1
ATOM 682 C C . ARG A 1 91 ? -10.608 -26.654 -3.547 1.00 83.94 91 ARG A C 1
ATOM 684 O O . ARG A 1 91 ? -10.421 -25.532 -4.021 1.00 83.94 91 ARG A O 1
ATOM 691 N N . PHE A 1 92 ? -11.809 -27.205 -3.406 1.00 84.62 92 PHE A N 1
ATOM 692 C CA . PHE A 1 92 ? -13.022 -26.405 -3.515 1.00 84.62 92 PHE A CA 1
ATOM 693 C C . PHE A 1 92 ? -13.006 -25.321 -2.416 1.00 84.62 92 PHE A C 1
ATOM 695 O O . PHE A 1 92 ? -12.460 -25.574 -1.338 1.00 84.62 92 PHE A O 1
ATOM 702 N N . PRO A 1 93 ? -13.501 -24.100 -2.679 1.00 84.25 93 PRO A N 1
ATOM 703 C CA . PRO A 1 93 ? -13.470 -23.031 -1.689 1.00 84.25 93 PRO A CA 1
ATOM 704 C C . PRO A 1 93 ? -14.359 -23.359 -0.484 1.00 84.25 93 PRO A C 1
ATOM 706 O O . PRO A 1 93 ? -15.566 -23.526 -0.624 1.00 84.25 93 PRO A O 1
ATOM 709 N N . ASP A 1 94 ? -13.748 -23.381 0.701 1.00 84.81 94 ASP A N 1
ATOM 710 C CA . ASP A 1 94 ? -14.455 -23.489 1.986 1.00 84.81 94 ASP A CA 1
ATOM 711 C C . ASP A 1 94 ? -14.866 -22.109 2.536 1.00 84.81 94 ASP A C 1
ATOM 713 O O . ASP A 1 94 ? -15.632 -22.011 3.491 1.00 84.81 94 ASP A O 1
ATOM 717 N N . THR A 1 95 ? -14.329 -21.025 1.962 1.00 84.25 95 THR A N 1
ATOM 718 C CA . THR A 1 95 ? -14.555 -19.648 2.412 1.00 84.25 95 THR A CA 1
ATOM 719 C C . THR A 1 95 ? -15.402 -18.870 1.412 1.00 84.25 95 THR A C 1
ATOM 721 O O . THR A 1 95 ? -15.183 -18.924 0.201 1.00 84.25 95 THR A O 1
ATOM 724 N N . VAL A 1 96 ? -16.363 -18.100 1.926 1.00 86.50 96 VAL A N 1
ATOM 725 C CA . VAL A 1 96 ? -17.221 -17.230 1.114 1.00 86.50 96 VAL A CA 1
ATOM 726 C C . VAL A 1 96 ? -16.618 -15.831 1.089 1.00 86.50 96 VAL A C 1
ATOM 728 O O . VAL A 1 96 ? -16.637 -15.115 2.087 1.00 86.50 96 VAL A O 1
ATOM 731 N N . VAL A 1 97 ? -16.040 -15.437 -0.043 1.00 90.06 97 VAL A N 1
ATOM 732 C CA . VAL A 1 97 ? -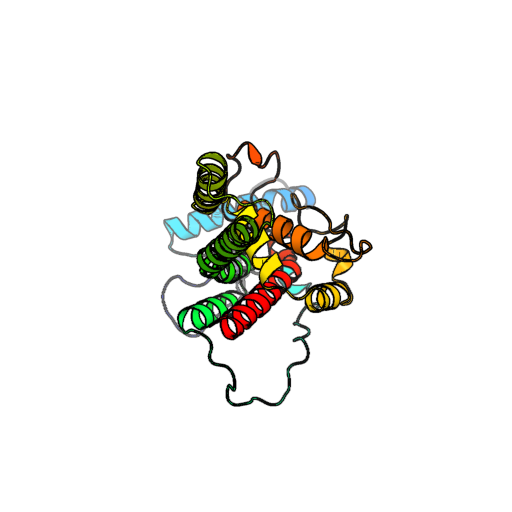15.520 -14.078 -0.265 1.00 90.06 97 VAL A CA 1
ATOM 733 C C . VAL A 1 97 ? -16.569 -13.274 -1.030 1.00 90.06 97 VAL A C 1
ATOM 735 O O . VAL A 1 97 ? -17.128 -13.768 -2.009 1.00 90.06 97 VAL A O 1
ATOM 738 N N . GLY A 1 98 ? -16.823 -12.031 -0.609 1.00 90.88 98 GLY A N 1
ATOM 739 C CA . GLY A 1 98 ? -17.689 -11.110 -1.350 1.00 90.88 98 GLY A CA 1
ATOM 740 C C . GLY A 1 98 ? -17.201 -10.921 -2.790 1.00 90.88 98 GLY A C 1
ATOM 741 O O . GLY A 1 98 ? -15.996 -10.822 -3.038 1.00 90.88 98 GLY A O 1
ATOM 742 N N . ARG A 1 99 ? -18.132 -10.885 -3.748 1.00 93.12 99 ARG A N 1
ATOM 743 C CA . ARG A 1 99 ? -17.819 -10.879 -5.185 1.00 93.12 99 ARG A CA 1
ATOM 744 C C . ARG A 1 99 ? -16.908 -9.716 -5.571 1.00 93.12 99 ARG A C 1
ATOM 746 O O . ARG A 1 99 ? -15.949 -9.920 -6.307 1.00 93.12 99 ARG A O 1
ATOM 753 N N . GLU A 1 100 ? -17.198 -8.523 -5.071 1.00 94.81 100 GLU A N 1
ATOM 754 C CA . GLU A 1 100 ? -16.480 -7.286 -5.374 1.00 94.81 100 GLU A CA 1
ATOM 755 C C . GLU A 1 100 ? -15.025 -7.380 -4.901 1.00 94.81 100 GLU A C 1
ATOM 757 O O . GLU A 1 100 ? -14.101 -7.161 -5.682 1.00 94.81 100 GLU A O 1
ATOM 762 N N . ALA A 1 101 ? -14.809 -7.806 -3.653 1.00 94.31 101 ALA A N 1
ATOM 763 C CA . ALA A 1 101 ? -13.473 -7.997 -3.093 1.00 94.31 101 ALA A CA 1
ATOM 764 C C . ALA A 1 101 ? -12.682 -9.075 -3.854 1.00 94.31 101 ALA A C 1
ATOM 766 O O . ALA A 1 101 ? -11.505 -8.882 -4.158 1.00 94.31 101 ALA A O 1
ATOM 767 N N . ALA A 1 102 ? -13.334 -10.186 -4.219 1.00 94.25 102 ALA A N 1
ATOM 768 C CA . ALA A 1 102 ? -12.716 -11.242 -5.017 1.00 94.25 102 ALA A CA 1
ATOM 769 C C . ALA A 1 102 ? -12.308 -10.746 -6.416 1.00 94.25 102 ALA A C 1
ATOM 771 O O . ALA A 1 102 ? -11.217 -11.065 -6.889 1.00 94.25 102 ALA A O 1
ATOM 772 N N . GLN A 1 103 ? -13.153 -9.941 -7.068 1.00 96.31 103 GLN A N 1
ATOM 773 C CA . GLN A 1 103 ? -12.866 -9.361 -8.381 1.00 96.31 103 GLN A CA 1
ATOM 774 C C . GLN A 1 103 ? -11.721 -8.345 -8.328 1.00 96.31 103 GLN A C 1
ATOM 776 O O . GLN A 1 103 ? -10.823 -8.422 -9.165 1.00 96.31 103 GLN A O 1
ATOM 781 N N . LEU A 1 104 ? -11.713 -7.441 -7.342 1.00 96.44 104 LEU A N 1
ATOM 782 C CA . LEU A 1 104 ? -10.622 -6.479 -7.149 1.00 96.44 104 LEU A CA 1
ATOM 783 C C . LEU A 1 104 ? -9.287 -7.195 -6.908 1.00 96.44 104 LEU A C 1
ATOM 785 O O . LEU A 1 104 ? -8.281 -6.864 -7.535 1.00 96.44 104 LEU A O 1
ATOM 789 N N . PHE A 1 105 ? -9.287 -8.223 -6.056 1.00 95.75 105 PHE A N 1
ATOM 790 C CA . PHE A 1 105 ? -8.088 -9.008 -5.770 1.00 95.75 105 PHE A CA 1
ATOM 791 C C . PHE A 1 105 ? -7.583 -9.765 -7.010 1.00 95.75 105 PHE A C 1
ATOM 793 O O . PHE A 1 105 ? -6.390 -9.740 -7.310 1.00 95.75 105 PHE A O 1
ATOM 800 N N . ALA A 1 106 ? -8.481 -10.406 -7.766 1.00 92.44 106 ALA A N 1
ATOM 801 C CA . ALA A 1 106 ? -8.127 -11.105 -9.002 1.00 92.44 106 ALA A CA 1
ATOM 802 C C . ALA A 1 106 ? -7.602 -10.145 -10.084 1.00 92.44 106 ALA A C 1
ATOM 804 O O . ALA A 1 106 ? -6.646 -10.468 -10.792 1.00 92.44 106 ALA A O 1
ATOM 805 N N . PHE A 1 107 ? -8.189 -8.951 -10.194 1.00 94.50 107 PHE A N 1
ATOM 806 C CA . PHE A 1 107 ? -7.708 -7.912 -11.100 1.00 94.50 107 PHE A CA 1
ATOM 807 C C . PHE A 1 107 ? -6.290 -7.462 -10.733 1.00 94.50 107 PHE A C 1
ATOM 809 O O . PHE A 1 107 ? -5.419 -7.429 -11.605 1.00 94.50 107 PHE A O 1
ATOM 816 N N . ALA A 1 108 ? -6.027 -7.208 -9.448 1.00 93.00 108 ALA A N 1
ATOM 817 C CA . ALA A 1 108 ? -4.693 -6.852 -8.974 1.00 93.00 108 ALA A CA 1
ATOM 818 C C . ALA A 1 108 ? -3.644 -7.924 -9.306 1.00 93.00 108 ALA A C 1
ATOM 820 O O . ALA A 1 108 ? -2.532 -7.603 -9.730 1.00 93.00 108 ALA A O 1
ATOM 821 N N . ASP A 1 109 ? -4.017 -9.202 -9.193 1.00 88.88 109 ASP A N 1
ATOM 822 C CA . ASP A 1 109 ? -3.166 -10.327 -9.578 1.00 88.88 109 ASP A CA 1
ATOM 823 C C . ASP A 1 109 ? -2.871 -10.361 -11.088 1.00 88.88 109 ASP A C 1
ATOM 825 O O . ASP A 1 109 ? -1.733 -10.603 -11.496 1.00 88.88 109 ASP A O 1
ATOM 829 N N . SER A 1 110 ? -3.860 -10.041 -11.928 1.00 85.25 110 SER A N 1
ATOM 830 C CA . SER A 1 110 ? -3.691 -9.973 -13.387 1.00 85.25 110 SER A CA 1
ATOM 831 C C . SER A 1 110 ? -2.765 -8.837 -13.847 1.00 85.25 110 SER A C 1
ATOM 833 O O . SER A 1 110 ? -2.161 -8.920 -14.916 1.00 85.25 110 SER A O 1
ATOM 835 N N . ALA A 1 111 ? -2.602 -7.797 -13.022 1.00 89.31 111 ALA A N 1
ATOM 836 C CA . ALA A 1 111 ? -1.785 -6.625 -13.318 1.00 89.31 111 ALA A CA 1
ATOM 837 C C . ALA A 1 111 ? -0.297 -6.779 -12.942 1.00 89.31 111 ALA A C 1
ATOM 839 O O . ALA A 1 111 ? 0.460 -5.827 -13.112 1.00 89.31 111 ALA A O 1
ATOM 840 N N . ARG A 1 112 ? 0.159 -7.950 -12.460 1.00 81.31 11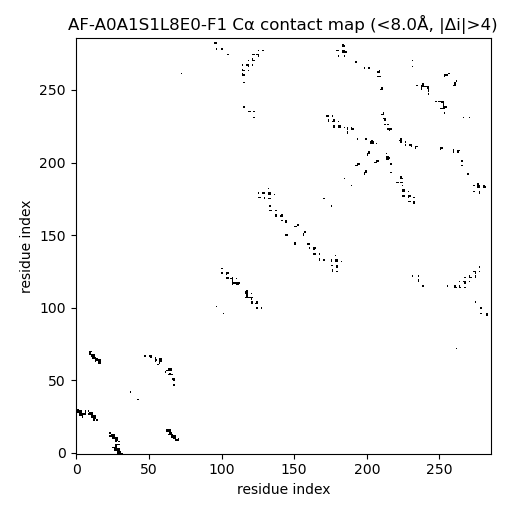2 ARG A N 1
ATOM 841 C CA . ARG A 1 112 ? 1.544 -8.198 -11.979 1.00 81.31 112 ARG A CA 1
ATOM 842 C C . ARG A 1 112 ? 2.665 -7.788 -12.944 1.00 81.31 112 ARG A C 1
ATOM 844 O O . ARG A 1 112 ? 3.768 -7.484 -12.491 1.00 81.31 112 ARG A O 1
ATOM 851 N N . ASP A 1 113 ? 2.405 -7.790 -14.250 1.00 79.31 113 ASP A N 1
ATOM 852 C CA . ASP A 1 113 ? 3.376 -7.377 -15.274 1.00 79.31 113 ASP A CA 1
ATOM 853 C C . ASP A 1 113 ? 3.564 -5.848 -15.353 1.00 79.31 113 ASP A C 1
ATOM 855 O O . ASP A 1 113 ? 4.495 -5.364 -15.997 1.00 79.31 113 ASP A O 1
ATOM 859 N N . ASN A 1 114 ? 2.713 -5.083 -14.668 1.00 86.38 114 ASN A N 1
ATOM 860 C CA . ASN A 1 114 ? 2.802 -3.641 -14.486 1.00 86.38 114 ASN A CA 1
ATOM 861 C C . ASN A 1 114 ? 2.866 -3.333 -12.974 1.00 86.38 114 ASN A C 1
ATOM 863 O O . ASN A 1 114 ? 1.820 -3.209 -12.335 1.00 86.38 114 ASN A O 1
ATOM 867 N N . PRO A 1 115 ? 4.070 -3.220 -12.376 1.00 90.94 115 PRO A N 1
ATOM 868 C CA . PRO A 1 115 ? 4.211 -3.131 -10.923 1.00 90.94 115 PRO A CA 1
ATOM 869 C C . PRO A 1 115 ? 3.454 -1.955 -10.274 1.00 90.94 115 PRO A C 1
ATOM 871 O O . PRO A 1 115 ? 2.743 -2.206 -9.301 1.00 90.94 115 PRO A O 1
ATOM 874 N N . PRO A 1 116 ? 3.504 -0.708 -10.794 1.00 93.00 116 PRO A N 1
ATOM 875 C CA . PRO A 1 116 ? 2.688 0.376 -10.246 1.00 93.00 116 PRO A CA 1
ATOM 876 C C . PRO A 1 116 ? 1.184 0.080 -10.289 1.00 93.00 116 PRO A C 1
ATOM 878 O O . PRO A 1 116 ? 0.488 0.319 -9.306 1.00 93.00 116 PRO A O 1
ATOM 881 N N . LEU A 1 117 ? 0.678 -0.491 -11.390 1.00 93.50 117 LEU A N 1
ATOM 882 C CA . LEU A 1 117 ? -0.739 -0.847 -11.503 1.00 93.50 117 LEU A CA 1
ATOM 883 C C . LEU A 1 117 ? -1.120 -1.978 -10.543 1.00 93.50 117 LEU A C 1
ATOM 885 O O . LEU A 1 117 ? -2.163 -1.891 -9.902 1.00 93.50 117 LEU A O 1
ATOM 889 N N . ALA A 1 118 ? -0.289 -3.015 -10.413 1.00 94.69 118 ALA A N 1
ATOM 890 C CA . ALA A 1 118 ? -0.506 -4.095 -9.453 1.00 94.69 118 ALA A CA 1
ATOM 891 C C . ALA A 1 118 ? -0.554 -3.556 -8.019 1.00 94.69 118 ALA A C 1
ATOM 893 O O . ALA A 1 118 ? -1.465 -3.895 -7.266 1.00 94.69 118 ALA A O 1
ATOM 894 N N . PHE A 1 119 ? 0.388 -2.674 -7.666 1.00 97.44 119 PHE A N 1
ATOM 895 C CA . PHE A 1 119 ? 0.423 -2.015 -6.364 1.00 97.44 119 PHE A CA 1
ATOM 896 C C . PHE A 1 119 ? -0.873 -1.240 -6.098 1.00 97.44 119 PHE A C 1
ATOM 898 O O . PHE A 1 119 ? -1.533 -1.487 -5.090 1.00 97.44 119 PHE A O 1
ATOM 905 N N . LEU A 1 120 ? -1.272 -0.351 -7.018 1.00 97.62 120 LEU A N 1
ATOM 906 C CA . LEU A 1 120 ? -2.508 0.428 -6.885 1.00 97.62 120 LEU A CA 1
ATOM 907 C C . LEU A 1 120 ? -3.750 -0.459 -6.828 1.00 97.62 120 LEU A C 1
ATOM 909 O O . LEU A 1 120 ? -4.660 -0.188 -6.057 1.00 97.62 120 LEU A O 1
ATOM 913 N N . SER A 1 121 ? -3.779 -1.542 -7.600 1.00 97.81 121 SER A N 1
ATOM 914 C CA . SER A 1 121 ? -4.919 -2.457 -7.629 1.00 97.81 121 SER A CA 1
ATOM 915 C C . SER A 1 121 ? -5.063 -3.225 -6.314 1.00 97.81 121 SER A C 1
ATOM 917 O O . SER A 1 121 ? -6.177 -3.378 -5.821 1.00 97.81 121 SER A O 1
ATOM 919 N N . TYR A 1 122 ? -3.961 -3.666 -5.695 1.00 98.38 122 TYR A N 1
ATOM 920 C CA . TYR A 1 122 ? -4.019 -4.243 -4.347 1.00 98.38 122 TYR A CA 1
ATOM 921 C C . TYR A 1 122 ? -4.358 -3.188 -3.289 1.00 98.38 122 TYR A C 1
ATOM 923 O O . TYR A 1 122 ? -5.102 -3.481 -2.356 1.00 98.38 122 TYR A O 1
ATOM 931 N N . TYR A 1 123 ? -3.876 -1.953 -3.441 1.00 98.38 123 TYR A N 1
ATOM 932 C CA . TYR A 1 123 ? -4.246 -0.850 -2.553 1.00 98.38 123 TYR A CA 1
ATOM 933 C C . TYR A 1 123 ? -5.748 -0.531 -2.643 1.00 98.38 123 TYR A C 1
ATOM 935 O O . TYR A 1 123 ? -6.393 -0.338 -1.619 1.00 98.38 123 TYR A O 1
ATOM 943 N N . GLN A 1 124 ? -6.338 -0.590 -3.840 1.00 98.00 124 GLN A N 1
ATOM 944 C CA . GLN A 1 124 ? -7.778 -0.416 -4.057 1.00 98.00 124 GLN A CA 1
ATOM 945 C C . GLN A 1 124 ? -8.614 -1.446 -3.285 1.00 98.00 124 GLN A C 1
ATOM 947 O O . GLN A 1 124 ? -9.709 -1.124 -2.818 1.00 98.00 124 GLN A O 1
ATOM 952 N N . VAL A 1 125 ? -8.104 -2.675 -3.120 1.00 98.06 125 VAL A N 1
ATOM 953 C CA . VAL A 1 125 ? -8.739 -3.678 -2.252 1.00 98.06 125 VAL A CA 1
ATOM 954 C C . VAL A 1 125 ? -8.796 -3.167 -0.814 1.00 98.06 125 VAL A C 1
ATOM 956 O O . VAL A 1 125 ? -9.827 -3.320 -0.174 1.00 98.06 125 VAL A O 1
ATOM 959 N N . LEU A 1 126 ? -7.735 -2.534 -0.306 1.00 98.25 126 LEU A N 1
ATOM 960 C CA . LEU A 1 126 ? -7.737 -1.935 1.032 1.00 98.25 126 LEU A CA 1
ATOM 961 C C . LEU A 1 126 ? -8.735 -0.772 1.120 1.00 98.25 126 LEU A C 1
ATOM 963 O O . LEU A 1 126 ? -9.531 -0.732 2.057 1.00 98.25 126 LEU A O 1
ATOM 967 N N . GLU A 1 127 ? -8.746 0.122 0.125 1.00 97.00 127 GLU A N 1
ATOM 968 C CA . GLU A 1 127 ? -9.664 1.272 0.079 1.00 97.00 127 GLU A CA 1
ATOM 969 C C . GLU A 1 127 ? -11.137 0.846 0.154 1.00 97.00 127 GLU A C 1
ATOM 971 O O . GLU A 1 127 ? -11.932 1.475 0.855 1.00 97.00 127 GLU A O 1
ATOM 976 N N . TYR A 1 128 ? -11.494 -0.268 -0.496 1.00 96.75 128 TYR A N 1
ATOM 977 C CA . TYR A 1 128 ? -12.841 -0.844 -0.430 1.00 96.75 128 TYR A CA 1
ATOM 978 C C . TYR A 1 128 ? -13.303 -1.110 1.017 1.00 96.75 128 TYR A C 1
ATOM 980 O O . TYR A 1 128 ? -14.487 -0.961 1.330 1.00 96.75 128 TYR A O 1
ATOM 988 N N . PHE A 1 129 ? -12.379 -1.439 1.927 1.00 96.00 129 PHE A N 1
ATOM 989 C CA . PHE A 1 129 ? -12.677 -1.719 3.334 1.00 96.00 129 PHE A CA 1
ATOM 990 C C . PHE A 1 129 ? -12.489 -0.517 4.279 1.00 96.00 129 PHE A C 1
ATOM 992 O O . PHE A 1 129 ? -12.857 -0.619 5.453 1.00 96.00 129 PHE A O 1
ATOM 999 N N . PHE A 1 130 ? -12.009 0.646 3.814 1.00 94.69 130 PHE A N 1
ATOM 1000 C CA . PHE A 1 130 ? -11.859 1.837 4.673 1.00 94.69 130 PHE A CA 1
ATOM 1001 C C . PHE A 1 130 ? -13.155 2.263 5.377 1.00 94.69 130 PHE A C 1
ATOM 1003 O O . PHE A 1 130 ? -13.104 2.542 6.583 1.00 94.69 130 PHE A O 1
ATOM 1010 N N . PRO A 1 131 ? -14.332 2.283 4.710 1.00 91.88 131 PRO A N 1
ATOM 1011 C CA . PRO A 1 131 ? -15.573 2.669 5.375 1.00 91.88 131 PRO A CA 1
ATOM 1012 C C . PRO A 1 131 ? -15.991 1.685 6.470 1.00 91.88 131 PRO A C 1
ATOM 1014 O O . PRO A 1 131 ? -16.709 2.064 7.394 1.00 91.88 131 PRO A O 1
ATOM 1017 N N . TYR A 1 132 ? -15.602 0.413 6.354 1.00 90.19 132 TYR A N 1
ATOM 1018 C CA . TYR A 1 132 ? -15.900 -0.608 7.355 1.00 90.19 132 TYR A CA 1
ATOM 1019 C C . TYR A 1 132 ? -15.041 -0.409 8.609 1.00 90.19 132 TYR A C 1
ATOM 1021 O O . TYR A 1 132 ? -15.598 -0.246 9.695 1.00 90.19 132 TYR A O 1
ATOM 1029 N N . ALA A 1 133 ? -13.717 -0.313 8.449 1.00 91.12 133 ALA A N 1
ATOM 1030 C CA . ALA A 1 133 ? -12.795 -0.097 9.567 1.00 91.12 133 ALA A CA 1
ATOM 1031 C C . ALA A 1 133 ? -13.065 1.230 10.291 1.00 91.12 133 ALA A C 1
ATOM 1033 O O . ALA A 1 133 ? -13.154 1.281 11.513 1.00 91.12 133 ALA A O 1
ATOM 1034 N N . THR A 1 134 ? -13.311 2.309 9.540 1.00 91.00 134 THR A N 1
ATOM 1035 C CA . THR A 1 134 ? -13.622 3.621 10.129 1.00 91.00 134 THR A CA 1
ATOM 1036 C C . THR A 1 134 ? -14.872 3.560 11.012 1.00 91.00 134 THR A C 1
ATOM 1038 O O . THR A 1 134 ? -14.858 4.039 12.145 1.00 91.00 134 THR A O 1
ATOM 1041 N N . ARG A 1 135 ? -15.951 2.924 10.533 1.00 89.94 135 ARG A N 1
ATOM 1042 C CA . ARG A 1 135 ? -17.186 2.763 11.316 1.00 89.94 135 ARG A CA 1
ATOM 1043 C C . ARG A 1 135 ? -16.962 1.912 12.562 1.00 89.94 135 ARG A C 1
ATOM 1045 O O . ARG A 1 135 ? -17.435 2.280 13.635 1.00 89.94 135 ARG A O 1
ATOM 1052 N N . ARG A 1 136 ? -16.247 0.794 12.430 1.00 89.25 136 ARG A N 1
ATOM 1053 C CA . ARG A 1 136 ? -15.974 -0.129 13.537 1.00 89.25 136 ARG A CA 1
ATOM 1054 C C . ARG A 1 136 ? -15.130 0.534 14.626 1.00 89.25 136 ARG A C 1
ATOM 1056 O O . ARG A 1 136 ? -15.510 0.470 15.797 1.00 89.25 136 ARG A O 1
ATOM 1063 N N . HIS A 1 137 ? -14.083 1.260 14.244 1.00 90.06 137 HIS A N 1
ATOM 1064 C CA . HIS A 1 137 ? -13.255 2.036 15.164 1.00 90.06 137 HIS A CA 1
ATOM 1065 C C . HIS A 1 137 ? -14.056 3.108 15.908 1.00 90.06 137 HIS A C 1
ATOM 1067 O O . HIS A 1 137 ? -13.972 3.206 17.134 1.00 90.06 137 HIS A O 1
ATOM 1073 N N . THR A 1 138 ? -14.889 3.875 15.196 1.00 91.06 138 THR A N 1
ATOM 1074 C CA . THR A 1 138 ? -15.761 4.892 15.808 1.00 91.06 138 THR A CA 1
ATOM 1075 C C . THR A 1 138 ? -16.752 4.266 16.788 1.00 91.06 138 THR A C 1
ATOM 1077 O O . THR A 1 138 ? -16.871 4.744 17.913 1.00 91.06 138 THR A O 1
ATOM 1080 N N . ILE A 1 139 ? -17.407 3.156 16.424 1.00 91.44 139 ILE A N 1
ATOM 1081 C CA . ILE A 1 139 ? -18.317 2.430 17.327 1.00 91.44 139 ILE A CA 1
ATOM 1082 C C . ILE A 1 139 ? -17.577 1.956 18.581 1.00 91.44 139 ILE A C 1
ATOM 1084 O O . ILE A 1 139 ? -18.100 2.087 19.685 1.00 91.44 139 ILE A O 1
ATOM 1088 N N . ASN A 1 140 ? -16.364 1.421 18.439 1.00 90.62 140 ASN A N 1
ATOM 1089 C CA . ASN A 1 140 ? -15.572 0.958 19.576 1.00 90.62 140 ASN A CA 1
ATOM 1090 C C . ASN A 1 140 ? -15.177 2.106 20.512 1.00 90.62 140 ASN A C 1
ATOM 1092 O O . ASN A 1 140 ? -15.201 1.926 21.728 1.00 90.62 140 ASN A O 1
ATOM 1096 N N . LYS A 1 141 ? -14.860 3.288 19.972 1.00 90.62 141 LYS A N 1
ATOM 1097 C CA . LYS A 1 141 ? -14.612 4.487 20.782 1.00 90.62 141 LYS A CA 1
ATOM 1098 C C . LYS A 1 141 ? -15.865 4.952 21.512 1.00 90.62 141 LYS A C 1
ATOM 1100 O O . LYS A 1 141 ? -15.812 5.116 22.720 1.00 90.62 141 LYS A O 1
ATOM 1105 N N . VAL A 1 142 ? -16.997 5.068 20.817 1.00 92.75 142 VAL A N 1
ATOM 1106 C CA . VAL A 1 142 ? -18.277 5.440 21.445 1.00 92.75 142 VAL A CA 1
ATOM 1107 C C . VAL A 1 142 ? -18.651 4.450 22.550 1.00 92.75 142 VAL A C 1
ATOM 1109 O O . VAL A 1 142 ? -19.043 4.859 23.636 1.00 92.75 142 VAL A O 1
ATOM 1112 N N . ARG A 1 143 ? -18.471 3.143 22.320 1.00 93.12 143 ARG A N 1
ATOM 1113 C CA . ARG A 1 143 ? -18.679 2.121 23.357 1.00 93.12 143 ARG A CA 1
ATOM 1114 C C . ARG A 1 143 ? -17.774 2.326 24.568 1.00 93.12 143 ARG A C 1
ATOM 1116 O O . ARG A 1 143 ? -18.237 2.111 25.677 1.00 93.12 143 ARG A O 1
ATOM 1123 N N . ARG A 1 144 ? -16.508 2.711 24.376 1.00 92.44 144 ARG A N 1
ATOM 1124 C CA . ARG A 1 144 ? -15.594 2.992 25.495 1.00 92.44 144 ARG A CA 1
ATOM 1125 C C . ARG A 1 144 ? -16.070 4.176 26.327 1.00 92.44 144 ARG A C 1
ATOM 1127 O O . ARG A 1 144 ? -16.128 4.024 27.536 1.00 92.44 144 ARG A O 1
ATOM 1134 N N . GLU A 1 145 ? -16.471 5.273 25.687 1.00 91.56 145 GLU A N 1
ATOM 1135 C CA . GLU A 1 145 ? -17.030 6.441 26.389 1.00 91.56 145 GLU A CA 1
ATOM 1136 C C . GLU A 1 145 ? -18.295 6.069 27.179 1.00 91.56 145 GLU A C 1
ATOM 1138 O O . GLU A 1 145 ? -18.433 6.409 28.346 1.00 91.56 145 GLU A O 1
ATOM 1143 N N . LEU A 1 146 ? -19.200 5.290 26.576 1.00 92.19 146 LEU A N 1
ATOM 1144 C CA . LEU A 1 146 ? -20.443 4.853 27.227 1.00 92.19 146 LEU A CA 1
ATOM 1145 C C . LEU A 1 146 ? -20.232 3.858 28.378 1.00 92.19 146 LEU A C 1
ATOM 1147 O O . LEU A 1 146 ? -21.093 3.729 29.245 1.00 92.19 146 LEU A O 1
ATOM 1151 N N . HIS A 1 147 ? -19.135 3.103 28.352 1.00 92.69 147 HIS A N 1
ATOM 1152 C CA . HIS A 1 147 ? -18.782 2.143 29.396 1.00 92.69 147 HIS A CA 1
ATOM 1153 C C . HIS A 1 147 ? -17.839 2.727 30.451 1.00 92.69 147 HIS A C 1
ATOM 1155 O O . HIS A 1 147 ? -17.456 2.000 31.371 1.00 92.69 147 HIS A O 1
ATOM 1161 N N . ASP A 1 148 ? -17.462 4.002 30.337 1.00 91.12 148 ASP A N 1
ATOM 1162 C CA . ASP A 1 148 ? -16.665 4.667 31.355 1.00 91.12 148 ASP A CA 1
ATOM 1163 C C . ASP A 1 148 ? -17.470 4.725 32.673 1.00 91.12 148 ASP A C 1
ATOM 1165 O O . ASP A 1 148 ? -18.593 5.233 32.680 1.00 91.12 148 ASP A O 1
ATOM 1169 N N . PRO A 1 149 ? -16.943 4.219 33.808 1.00 92.38 149 PRO A N 1
ATOM 1170 C CA . PRO A 1 149 ? -17.625 4.299 35.103 1.00 92.38 149 PRO A CA 1
ATOM 1171 C C . PRO A 1 149 ? -17.945 5.729 35.559 1.00 92.38 149 PRO A C 1
ATOM 1173 O O . PRO A 1 149 ? -18.763 5.912 36.459 1.00 92.38 149 PRO A O 1
ATOM 1176 N N . THR A 1 150 ? -17.277 6.729 34.982 1.00 91.94 150 THR A N 1
ATOM 1177 C CA . THR A 1 150 ? -17.496 8.154 35.243 1.00 91.94 150 THR A CA 1
ATOM 1178 C C . THR A 1 150 ? -18.534 8.786 34.317 1.00 91.94 150 THR A C 1
ATOM 1180 O O . THR A 1 150 ? -18.905 9.936 34.537 1.00 91.94 150 THR A O 1
ATOM 1183 N N . PHE A 1 151 ? -19.042 8.051 33.322 1.00 92.31 151 PHE A N 1
ATOM 1184 C CA . PHE A 1 151 ? -20.077 8.534 32.416 1.00 92.31 151 PHE A CA 1
ATOM 1185 C C . PHE A 1 151 ? -21.379 8.792 33.183 1.00 92.31 151 PHE A C 1
ATOM 1187 O O . PHE A 1 151 ? -22.002 7.877 33.728 1.00 92.31 151 PHE A O 1
ATOM 1194 N N . THR A 1 152 ? -21.811 10.052 33.208 1.00 91.25 152 THR A N 1
ATOM 1195 C CA . THR A 1 152 ? -23.016 10.490 33.935 1.00 91.25 152 THR A CA 1
ATOM 1196 C C . THR A 1 152 ? -24.168 10.879 33.012 1.00 91.25 152 THR A C 1
ATOM 1198 O O . THR A 1 152 ? -25.288 11.081 33.480 1.00 91.25 152 THR A O 1
ATOM 1201 N N . GLY A 1 153 ? -23.914 10.961 31.702 1.00 89.75 153 GLY A N 1
ATOM 1202 C CA . GLY A 1 153 ? -24.889 11.415 30.711 1.00 89.75 153 GLY A CA 1
ATOM 1203 C C . GLY A 1 153 ? -25.104 12.929 30.730 1.00 89.75 153 GLY A C 1
ATOM 1204 O O . GLY A 1 153 ? -26.152 13.400 30.295 1.00 89.75 153 GLY A O 1
ATOM 1205 N N . THR A 1 154 ? -24.140 13.689 31.255 1.00 93.44 154 THR A N 1
ATOM 1206 C CA . THR A 1 154 ? -24.183 15.158 31.232 1.00 93.44 154 THR A CA 1
ATOM 1207 C C . THR A 1 154 ? -23.972 15.698 29.819 1.00 93.44 154 THR A C 1
ATOM 1209 O O . THR A 1 154 ? -23.445 15.006 28.948 1.00 93.44 154 THR A O 1
ATOM 1212 N N . ASP A 1 155 ? -24.305 16.971 29.594 1.00 92.12 155 ASP A N 1
ATOM 1213 C CA . ASP A 1 155 ? -24.042 17.648 28.317 1.00 92.12 155 ASP A CA 1
ATOM 1214 C C . ASP A 1 155 ? -22.566 17.544 27.895 1.00 92.12 155 ASP A C 1
ATOM 1216 O O . ASP A 1 155 ? -22.273 17.399 26.712 1.00 92.12 155 ASP A O 1
ATOM 1220 N N . SER A 1 156 ? -21.631 17.548 28.854 1.00 90.56 156 SER A N 1
ATOM 1221 C CA . SER A 1 156 ? -20.200 17.348 28.584 1.00 90.56 156 SER A CA 1
ATOM 1222 C C . SER A 1 156 ? -19.907 15.950 28.032 1.00 90.56 156 SER A C 1
ATOM 1224 O O . SER A 1 156 ? -19.151 15.816 27.070 1.00 90.56 156 SER A O 1
ATOM 1226 N N . ASP A 1 157 ? -20.527 14.917 28.602 1.00 90.56 157 ASP A N 1
ATOM 1227 C CA . ASP A 1 157 ? -20.361 13.530 28.157 1.00 90.56 157 ASP A CA 1
ATOM 1228 C C . ASP A 1 157 ? -20.962 13.330 26.754 1.00 90.56 157 ASP A C 1
ATOM 1230 O O . ASP A 1 157 ? -20.371 12.687 25.882 1.00 90.56 157 ASP A O 1
ATOM 1234 N N . ILE A 1 158 ? -22.123 13.944 26.501 1.00 91.12 158 ILE A N 1
ATOM 1235 C CA . ILE A 1 158 ? -22.791 13.919 25.194 1.00 91.12 158 ILE A CA 1
ATOM 1236 C C . ILE A 1 158 ? -21.934 14.632 24.140 1.00 91.12 158 ILE A C 1
ATOM 1238 O O . ILE A 1 158 ? -21.743 14.099 23.045 1.00 91.12 158 ILE A O 1
ATOM 1242 N N . LEU A 1 159 ? -21.369 15.800 24.464 1.00 91.44 159 LEU A N 1
ATOM 1243 C CA . LEU A 1 159 ? -20.439 16.514 23.582 1.00 91.44 159 LEU A CA 1
ATOM 1244 C C . LEU A 1 159 ? -19.172 15.695 23.295 1.00 91.44 159 LEU A C 1
ATOM 1246 O O . LEU A 1 159 ? -18.668 15.729 22.169 1.00 91.44 159 LEU A O 1
ATOM 1250 N N . GLY A 1 160 ? -18.688 14.914 24.266 1.00 89.00 160 GLY A N 1
ATOM 1251 C CA . GLY A 1 160 ? -17.598 13.956 24.071 1.00 89.00 160 GLY A CA 1
ATOM 1252 C C . GLY A 1 160 ? -17.934 12.902 23.012 1.00 89.00 160 GLY A C 1
ATOM 1253 O O . GLY A 1 160 ? -17.178 12.714 22.056 1.00 89.00 160 GLY A O 1
ATOM 1254 N N . ILE A 1 161 ? -19.114 12.281 23.109 1.00 91.94 161 ILE A N 1
ATOM 1255 C CA . ILE A 1 161 ? -19.593 11.301 22.120 1.00 91.94 161 ILE A CA 1
ATOM 1256 C C . ILE A 1 161 ? -19.745 11.937 20.733 1.00 91.94 161 ILE A C 1
ATOM 1258 O O . ILE A 1 161 ? -19.292 11.355 19.744 1.00 91.94 161 ILE A O 1
ATOM 1262 N N . VAL A 1 162 ? -20.349 13.127 20.644 1.00 90.38 162 VAL A N 1
ATOM 1263 C CA . VAL A 1 162 ? -20.505 13.854 19.371 1.00 90.38 162 VAL A CA 1
ATOM 1264 C C . VAL A 1 162 ? -19.140 14.120 18.737 1.00 90.38 162 VAL A C 1
ATOM 1266 O O . VAL A 1 162 ? -18.950 13.812 17.562 1.00 90.38 162 VAL A O 1
ATOM 1269 N N . SER A 1 163 ? -18.160 14.566 19.525 1.00 88.50 163 SER A N 1
ATOM 1270 C CA . SER A 1 163 ? -16.791 14.817 19.052 1.00 88.50 163 SER A CA 1
ATOM 1271 C C . SER A 1 163 ? -16.122 13.553 18.499 1.00 88.50 163 SER A C 1
ATOM 1273 O O . SER A 1 163 ? -15.444 13.595 17.470 1.00 88.50 163 SER A O 1
ATOM 1275 N N . VAL A 1 164 ? -16.326 12.399 19.148 1.00 88.88 164 VAL A N 1
ATOM 1276 C CA . VAL A 1 164 ? -15.826 11.099 18.665 1.00 88.88 164 VAL A CA 1
ATOM 1277 C C . VAL A 1 164 ? -16.464 10.722 17.330 1.00 88.88 164 VAL A C 1
ATOM 1279 O O . VAL A 1 164 ? -15.764 10.246 16.432 1.00 88.88 164 VAL A O 1
ATOM 1282 N N . VAL A 1 165 ? -17.776 10.926 17.192 1.00 89.31 165 VAL A N 1
ATOM 1283 C CA . VAL A 1 165 ? -18.504 10.639 15.952 1.00 89.31 165 VAL A CA 1
ATOM 1284 C C . VAL A 1 165 ? -18.020 11.552 14.831 1.00 89.31 165 VAL A C 1
ATOM 1286 O O . VAL A 1 165 ? -17.649 11.039 13.778 1.00 89.31 165 VAL A O 1
ATOM 1289 N N . GLU A 1 166 ? -17.941 12.864 15.060 1.00 86.88 166 GLU A N 1
ATOM 1290 C CA . GLU A 1 166 ? -17.472 13.851 14.078 1.00 86.88 166 GLU A CA 1
ATOM 1291 C C . GLU A 1 166 ? -16.050 13.552 13.591 1.00 86.88 166 GLU A C 1
ATOM 1293 O O . GLU A 1 166 ? -15.801 13.508 12.384 1.00 86.88 166 GLU A O 1
ATOM 1298 N N . ALA A 1 167 ? -15.130 13.235 14.509 1.00 81.50 167 ALA A N 1
ATOM 1299 C CA . ALA A 1 167 ? -13.766 12.835 14.163 1.00 81.50 167 ALA A CA 1
ATOM 1300 C C . ALA A 1 167 ? -13.710 11.543 13.320 1.00 81.50 167 ALA A C 1
ATOM 1302 O O . ALA A 1 167 ? -12.741 11.307 12.595 1.00 81.50 167 ALA A O 1
ATOM 1303 N N . GLY A 1 168 ? -14.739 10.699 13.413 1.00 78.56 168 GLY A N 1
ATOM 1304 C CA . GLY A 1 168 ? -14.887 9.469 12.643 1.00 78.56 168 GLY A CA 1
ATOM 1305 C C . GLY A 1 168 ? -15.532 9.640 11.265 1.00 78.56 168 GLY A C 1
ATOM 1306 O O . GLY A 1 168 ? -15.500 8.693 10.482 1.00 78.56 168 GLY A O 1
ATOM 1307 N N . VAL A 1 169 ? -16.115 10.802 10.942 1.00 79.62 169 VAL A N 1
ATOM 1308 C CA . VAL A 1 169 ? -16.860 11.001 9.683 1.00 79.62 169 VAL A CA 1
ATOM 1309 C C . VAL A 1 169 ? -15.928 11.064 8.470 1.00 79.62 169 VAL A C 1
ATOM 1311 O O . VAL A 1 169 ? -16.244 10.473 7.438 1.00 79.62 169 VAL A O 1
ATOM 1314 N N . GLN A 1 170 ? -14.767 11.722 8.579 1.00 76.31 170 GLN A N 1
ATOM 1315 C CA . GLN A 1 170 ? -13.774 11.802 7.494 1.00 76.31 170 GLN A CA 1
ATOM 1316 C C . GLN A 1 170 ? -12.327 11.821 8.015 1.00 76.31 170 GLN A C 1
ATOM 1318 O O . GLN A 1 170 ? -11.645 12.846 7.953 1.00 76.31 170 GLN A O 1
ATOM 1323 N N . PRO A 1 171 ? -11.819 10.690 8.527 1.00 85.75 171 PRO A N 1
ATOM 1324 C CA . PRO A 1 171 ? -10.389 10.540 8.774 1.00 85.75 171 PRO A CA 1
ATOM 1325 C C . PRO A 1 171 ? -9.594 10.694 7.468 1.00 85.75 171 PRO A C 1
ATOM 1327 O O . PRO A 1 171 ? -10.069 10.335 6.390 1.00 85.75 171 PRO A O 1
ATOM 1330 N N . SER A 1 172 ? -8.358 11.190 7.566 1.00 90.56 172 SER A N 1
ATOM 1331 C CA . SER A 1 172 ? -7.444 11.233 6.420 1.00 90.56 172 SER A CA 1
ATOM 1332 C C . SER A 1 172 ? -7.172 9.828 5.874 1.00 90.56 172 SER A C 1
ATOM 1334 O O . SER A 1 172 ? -7.174 8.860 6.634 1.00 90.56 172 SER A O 1
ATOM 1336 N N . GLU A 1 173 ? -6.870 9.712 4.579 1.00 91.25 173 GLU A N 1
ATOM 1337 C CA . GLU A 1 173 ? -6.556 8.426 3.928 1.00 91.25 173 GLU A CA 1
ATOM 1338 C C . GLU A 1 173 ? -5.436 7.669 4.667 1.00 91.25 173 GLU A C 1
ATOM 1340 O O . GLU A 1 173 ? -5.576 6.490 4.985 1.00 91.25 173 GLU A O 1
ATOM 1345 N N . ALA A 1 174 ? -4.368 8.372 5.067 1.00 92.19 174 ALA A N 1
ATOM 1346 C CA . ALA A 1 174 ? -3.296 7.799 5.886 1.00 92.19 174 ALA A CA 1
ATOM 1347 C C . ALA A 1 174 ? -3.825 7.169 7.185 1.00 92.19 174 ALA A C 1
ATOM 1349 O O . ALA A 1 174 ? -3.410 6.075 7.574 1.00 92.19 174 ALA A O 1
ATOM 1350 N N . ARG A 1 175 ? -4.773 7.841 7.854 1.00 93.25 175 ARG A N 1
ATOM 1351 C CA . ARG A 1 175 ? -5.376 7.326 9.082 1.00 93.25 175 ARG A CA 1
ATOM 1352 C C . ARG A 1 175 ? -6.334 6.172 8.802 1.00 93.25 175 ARG A C 1
ATOM 1354 O O . ARG A 1 175 ? -6.371 5.245 9.601 1.00 93.25 175 ARG A O 1
ATOM 1361 N N . GLN A 1 176 ? -7.067 6.198 7.690 1.00 94.69 176 GLN A N 1
ATOM 1362 C CA . GLN A 1 176 ? -7.943 5.101 7.264 1.00 94.69 176 GLN A CA 1
ATOM 1363 C C . GLN A 1 176 ? -7.160 3.810 7.030 1.00 94.69 176 GLN A C 1
ATOM 1365 O O . GLN A 1 176 ? -7.559 2.766 7.544 1.00 94.69 176 GLN A O 1
ATOM 1370 N N . VAL A 1 177 ? -6.019 3.889 6.337 1.00 95.94 177 VAL A N 1
ATOM 1371 C CA . VAL A 1 177 ? -5.120 2.740 6.153 1.00 95.94 177 VAL A CA 1
ATOM 1372 C C . VAL A 1 177 ? -4.633 2.227 7.501 1.00 95.94 177 VAL A C 1
ATOM 1374 O O . VAL A 1 177 ? -4.745 1.035 7.765 1.00 95.94 177 VAL A O 1
ATOM 1377 N N . ALA A 1 178 ? -4.116 3.110 8.362 1.00 94.62 178 ALA A N 1
ATOM 1378 C CA . ALA A 1 178 ? -3.602 2.708 9.668 1.00 94.62 178 ALA A CA 1
ATOM 1379 C C . ALA A 1 178 ? -4.672 1.979 10.496 1.00 94.62 178 ALA A C 1
ATOM 1381 O O . ALA A 1 178 ? -4.433 0.862 10.941 1.00 94.62 178 ALA A O 1
ATOM 1382 N N . MET A 1 179 ? -5.877 2.551 10.608 1.00 93.56 179 MET A N 1
ATOM 1383 C CA . MET A 1 179 ? -6.994 1.930 11.332 1.00 93.56 179 MET A CA 1
ATOM 1384 C C . MET A 1 179 ? -7.392 0.580 10.729 1.00 93.56 179 MET A C 1
ATOM 1386 O O . MET A 1 179 ? -7.570 -0.387 11.462 1.00 93.56 179 MET A O 1
ATOM 1390 N N . LEU A 1 180 ? -7.489 0.484 9.398 1.00 96.25 180 LEU A N 1
ATOM 1391 C CA . LEU A 1 180 ? -7.816 -0.774 8.729 1.00 96.25 180 LEU A CA 1
ATOM 1392 C C . LEU A 1 180 ? -6.801 -1.871 9.064 1.00 96.25 180 LEU A C 1
ATOM 1394 O O . LEU A 1 180 ? -7.192 -2.998 9.376 1.00 96.25 180 LEU A O 1
ATOM 1398 N N . LEU A 1 181 ? -5.507 -1.556 8.977 1.00 95.75 181 LEU A N 1
ATOM 1399 C CA . LEU A 1 181 ? -4.459 -2.544 9.203 1.00 95.75 181 LEU A CA 1
ATOM 1400 C C . LEU A 1 181 ? -4.325 -2.906 10.687 1.00 95.75 181 LEU A C 1
ATOM 1402 O O . LEU A 1 181 ? -4.171 -4.086 10.988 1.00 95.75 181 LEU A O 1
ATOM 1406 N N . GLU A 1 182 ? -4.447 -1.937 11.599 1.00 92.94 182 GLU A N 1
ATOM 1407 C CA . GLU A 1 182 ? -4.480 -2.168 13.052 1.00 92.94 182 GLU A CA 1
ATOM 1408 C C . GLU A 1 182 ? -5.616 -3.127 13.451 1.00 92.94 182 GLU A C 1
ATOM 1410 O O . GLU A 1 182 ? -5.421 -3.999 14.295 1.00 92.94 182 GLU A O 1
ATOM 1415 N N . GLU A 1 183 ? -6.795 -3.004 12.830 1.00 91.19 183 GLU A N 1
ATOM 1416 C CA . GLU A 1 183 ? -7.946 -3.866 13.130 1.00 91.19 183 GLU A CA 1
ATOM 1417 C C . GLU A 1 183 ? -7.883 -5.246 12.456 1.00 91.19 183 GLU A C 1
ATOM 1419 O O . GLU A 1 183 ? -8.450 -6.216 12.970 1.00 91.19 183 GLU A O 1
ATOM 1424 N N . SER A 1 184 ? -7.233 -5.341 11.293 1.00 94.12 184 SER A N 1
ATOM 1425 C CA . SER A 1 184 ? -7.359 -6.517 10.422 1.00 94.12 184 SER A CA 1
ATOM 1426 C C . SER A 1 184 ? -6.134 -7.422 10.389 1.00 94.12 184 SER A C 1
ATOM 1428 O O . SER A 1 184 ? -6.274 -8.622 10.150 1.00 94.12 184 SER A O 1
ATOM 1430 N N . VAL A 1 185 ? -4.933 -6.873 10.582 1.00 94.31 185 VAL A N 1
ATOM 1431 C CA . VAL A 1 185 ? -3.675 -7.584 10.326 1.00 94.31 185 VAL A CA 1
ATOM 1432 C C . VAL A 1 185 ? -3.160 -8.231 11.601 1.00 94.31 185 VAL A C 1
ATOM 1434 O O . VAL A 1 185 ? -2.912 -7.571 12.607 1.00 94.31 185 VAL A O 1
ATOM 1437 N N . ARG A 1 186 ? -2.926 -9.544 11.548 1.00 92.44 186 ARG A N 1
ATOM 1438 C CA . ARG A 1 186 ? -2.337 -10.278 12.675 1.00 92.44 186 ARG A CA 1
ATOM 1439 C C . ARG A 1 186 ? -0.829 -9.984 12.779 1.00 92.44 186 ARG A C 1
ATOM 1441 O O . ARG A 1 186 ? -0.123 -10.245 11.800 1.00 92.44 186 ARG A O 1
ATOM 1448 N N . PRO A 1 187 ? -0.299 -9.565 13.951 1.00 90.19 187 PRO A N 1
ATOM 1449 C CA . PRO A 1 187 ? 1.127 -9.247 14.132 1.00 90.19 187 PRO A CA 1
ATOM 1450 C C . PRO A 1 187 ? 2.073 -10.368 13.681 1.00 90.19 187 PRO A C 1
ATOM 1452 O O . PRO A 1 187 ? 3.018 -10.149 12.931 1.00 90.19 187 PRO A O 1
ATOM 1455 N N . ARG A 1 188 ? 1.733 -11.616 14.010 1.00 90.62 188 ARG A N 1
ATOM 1456 C CA . ARG A 1 188 ? 2.518 -12.784 13.597 1.00 90.62 188 ARG A CA 1
ATOM 1457 C C . ARG A 1 188 ? 2.677 -12.905 12.075 1.00 90.62 188 ARG A C 1
ATOM 1459 O O . ARG A 1 188 ? 3.729 -13.307 11.598 1.00 90.62 188 ARG A O 1
ATOM 1466 N N . ARG A 1 189 ? 1.640 -12.584 11.294 1.00 91.62 189 ARG A N 1
ATOM 1467 C CA . ARG A 1 189 ? 1.671 -12.737 9.827 1.00 91.62 189 ARG A CA 1
ATOM 1468 C C . ARG A 1 189 ? 2.593 -11.716 9.175 1.00 91.62 189 ARG A C 1
ATOM 1470 O O . ARG A 1 189 ? 3.282 -12.045 8.214 1.00 91.62 189 ARG A O 1
ATOM 1477 N N . ILE A 1 190 ? 2.613 -10.497 9.707 1.00 91.56 190 ILE A N 1
ATOM 1478 C CA . ILE A 1 190 ? 3.503 -9.446 9.221 1.00 91.56 190 ILE A CA 1
ATOM 1479 C C . ILE A 1 190 ? 4.955 -9.705 9.648 1.00 91.56 190 ILE A C 1
ATOM 1481 O O . ILE A 1 190 ? 5.868 -9.516 8.851 1.00 91.56 190 ILE A O 1
ATOM 1485 N N . GLU A 1 191 ? 5.175 -10.235 10.852 1.00 90.69 191 GLU A N 1
ATOM 1486 C CA . GLU A 1 191 ? 6.495 -10.692 11.304 1.00 90.69 191 GLU A CA 1
ATOM 1487 C C . GLU A 1 191 ? 7.037 -11.839 10.444 1.00 90.69 191 GLU A C 1
ATOM 1489 O O . GLU A 1 191 ? 8.187 -11.781 10.015 1.00 90.69 191 GLU A O 1
ATOM 1494 N N . GLU A 1 192 ? 6.208 -12.846 10.140 1.00 90.50 192 GLU A N 1
ATOM 1495 C CA . GLU A 1 192 ? 6.563 -13.965 9.254 1.00 90.50 192 GLU A CA 1
ATOM 1496 C C . GLU A 1 192 ? 7.010 -13.465 7.873 1.00 90.50 192 GLU A C 1
ATOM 1498 O O . GLU A 1 192 ? 8.045 -13.903 7.376 1.00 90.50 192 GLU A O 1
ATOM 1503 N N . PHE A 1 193 ? 6.290 -12.499 7.292 1.00 91.56 193 PHE A N 1
ATOM 1504 C CA . PHE A 1 193 ? 6.657 -11.885 6.014 1.00 91.56 193 PHE A CA 1
ATOM 1505 C C . PHE A 1 193 ? 8.024 -11.194 6.069 1.00 91.56 193 PHE A C 1
ATOM 1507 O O . PHE A 1 193 ? 8.871 -11.399 5.202 1.00 91.56 193 PHE A O 1
ATOM 1514 N N . PHE A 1 194 ? 8.277 -10.395 7.108 1.00 90.75 194 PHE A N 1
ATOM 1515 C CA . PHE A 1 194 ? 9.558 -9.701 7.258 1.00 90.75 194 PHE A CA 1
ATOM 1516 C C . PHE A 1 194 ? 10.703 -10.611 7.719 1.00 90.75 194 PHE A C 1
ATOM 1518 O O . PHE A 1 194 ? 11.860 -10.194 7.666 1.00 90.75 194 PHE A O 1
ATOM 1525 N N . ALA A 1 195 ? 10.425 -11.836 8.162 1.00 88.69 195 ALA A N 1
ATOM 1526 C CA . ALA A 1 195 ? 11.442 -12.836 8.477 1.00 88.69 195 ALA A CA 1
ATOM 1527 C C . ALA A 1 195 ? 11.967 -13.573 7.229 1.00 88.69 195 ALA A C 1
ATOM 1529 O O . ALA A 1 195 ? 12.992 -14.253 7.309 1.00 88.69 195 ALA A O 1
ATOM 1530 N N . GLU A 1 196 ? 11.302 -13.442 6.077 1.00 85.62 196 GLU A N 1
ATOM 1531 C CA . GLU A 1 196 ? 11.728 -14.077 4.829 1.00 85.62 196 GLU A CA 1
ATOM 1532 C C . GLU A 1 196 ? 13.069 -13.528 4.320 1.00 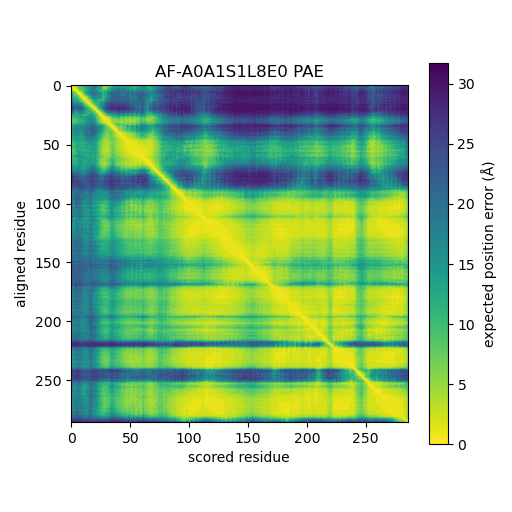85.62 196 GLU A C 1
ATOM 1534 O O . GLU A 1 196 ? 13.389 -12.337 4.418 1.00 85.62 196 GLU A O 1
ATOM 1539 N N . ALA A 1 197 ? 13.881 -14.423 3.750 1.00 78.56 197 ALA A N 1
ATOM 1540 C CA . ALA A 1 197 ? 15.221 -14.090 3.286 1.00 78.56 197 ALA A CA 1
ATOM 1541 C C . ALA A 1 197 ? 15.184 -12.994 2.204 1.00 78.56 197 ALA A C 1
ATOM 1543 O O . ALA A 1 197 ? 14.467 -13.098 1.212 1.00 78.56 197 ALA A O 1
ATOM 1544 N N . GLY A 1 198 ? 15.987 -11.943 2.388 1.00 80.94 198 GLY A N 1
ATOM 1545 C CA . GLY A 1 198 ? 16.105 -10.825 1.443 1.00 80.94 198 GLY A CA 1
ATOM 1546 C C . GLY A 1 198 ? 15.034 -9.735 1.580 1.00 80.94 198 GLY A C 1
ATOM 1547 O O . GLY A 1 198 ? 15.235 -8.637 1.065 1.00 80.94 198 GLY A O 1
ATOM 1548 N N . ILE A 1 199 ? 13.947 -9.966 2.327 1.00 87.75 199 ILE A N 1
ATOM 1549 C CA . ILE A 1 199 ? 12.896 -8.957 2.526 1.00 87.75 199 ILE A CA 1
ATOM 1550 C C . ILE A 1 199 ? 13.424 -7.771 3.345 1.00 87.75 199 ILE A C 1
ATOM 1552 O O . ILE A 1 199 ? 13.319 -6.625 2.914 1.00 87.75 199 ILE A O 1
ATOM 1556 N N . GLN A 1 200 ? 14.076 -8.006 4.486 1.00 89.25 200 GLN A N 1
ATOM 1557 C CA . GLN A 1 200 ? 14.558 -6.910 5.346 1.00 89.25 200 GLN A CA 1
ATOM 1558 C C . GLN A 1 200 ? 15.568 -5.978 4.663 1.00 89.25 200 GLN A C 1
ATOM 1560 O O . GLN A 1 200 ? 15.650 -4.802 5.014 1.00 89.25 200 GLN A O 1
ATOM 1565 N N . GLU A 1 201 ? 16.334 -6.477 3.688 1.00 89.69 201 GLU A N 1
ATOM 1566 C CA . GLU A 1 201 ? 17.267 -5.654 2.913 1.00 89.69 201 GLU A CA 1
ATOM 1567 C C . GLU A 1 201 ? 16.520 -4.626 2.055 1.00 89.69 201 GLU A C 1
ATOM 1569 O O . GLU A 1 201 ? 16.879 -3.447 2.058 1.00 89.69 201 GLU A O 1
ATOM 1574 N N . HIS A 1 202 ? 15.435 -5.053 1.400 1.00 91.75 202 HIS A N 1
ATOM 1575 C CA . HIS A 1 202 ? 14.583 -4.191 0.577 1.00 91.75 202 HIS A CA 1
ATOM 1576 C C . HIS A 1 202 ? 13.915 -3.073 1.381 1.00 91.75 202 HIS A C 1
ATOM 1578 O O . HIS A 1 202 ? 13.844 -1.929 0.936 1.00 91.75 202 HIS A O 1
ATOM 1584 N N . PHE A 1 203 ? 13.428 -3.400 2.577 1.00 93.25 203 PHE A N 1
ATOM 1585 C CA . PHE A 1 203 ? 12.716 -2.465 3.454 1.00 93.25 203 PHE A CA 1
ATOM 1586 C C . PHE A 1 203 ? 13.647 -1.693 4.407 1.00 93.25 203 PHE A C 1
ATOM 1588 O O . PHE A 1 203 ? 13.200 -0.810 5.142 1.00 93.25 203 PHE A O 1
ATOM 1595 N N . GLY A 1 204 ? 14.942 -2.009 4.408 1.00 90.44 204 GLY A N 1
ATOM 1596 C CA . GLY A 1 204 ? 15.947 -1.351 5.232 1.00 90.44 204 GLY A CA 1
ATOM 1597 C C . GLY A 1 204 ? 16.418 -0.006 4.667 1.00 90.44 204 GLY A C 1
ATOM 1598 O O . GLY A 1 204 ? 15.971 0.476 3.631 1.00 90.44 204 GLY A O 1
ATOM 1599 N N . ARG A 1 205 ? 17.405 0.604 5.336 1.00 88.69 205 ARG A N 1
ATOM 1600 C CA . ARG A 1 205 ? 17.958 1.929 4.970 1.00 88.69 205 ARG A CA 1
ATOM 1601 C C . ARG A 1 205 ? 18.566 2.015 3.567 1.00 88.69 205 ARG A C 1
ATOM 1603 O O . ARG A 1 205 ? 18.718 3.111 3.046 1.00 88.69 205 ARG A O 1
ATOM 1610 N N . ARG A 1 206 ? 18.974 0.879 2.997 1.00 87.94 206 ARG A N 1
ATOM 1611 C CA . ARG A 1 206 ? 19.568 0.778 1.653 1.00 87.94 206 ARG A CA 1
ATOM 1612 C C . ARG A 1 206 ? 18.563 0.270 0.614 1.00 87.94 206 ARG A C 1
ATOM 1614 O O . ARG A 1 206 ? 18.973 -0.173 -0.453 1.00 87.94 206 ARG A O 1
ATOM 1621 N N . GLY A 1 207 ? 17.272 0.313 0.946 1.00 88.81 207 GLY A N 1
ATOM 1622 C CA . GLY A 1 207 ? 16.199 -0.094 0.056 1.00 88.81 207 GLY A CA 1
ATOM 1623 C C . GLY A 1 207 ? 16.182 0.706 -1.253 1.00 88.81 207 GLY A C 1
ATOM 1624 O O . GLY A 1 207 ? 16.597 1.866 -1.274 1.00 88.81 207 GLY A O 1
ATOM 1625 N N . PRO A 1 208 ? 15.691 0.111 -2.353 1.00 90.50 208 PRO A N 1
ATOM 1626 C CA . PRO A 1 208 ? 15.705 0.735 -3.678 1.00 90.50 208 PRO A CA 1
ATOM 1627 C C . PRO A 1 208 ? 14.604 1.789 -3.876 1.00 90.50 208 PRO A C 1
ATOM 1629 O O . PRO A 1 208 ? 14.642 2.525 -4.861 1.00 90.50 208 PRO A O 1
ATOM 1632 N N . ILE A 1 209 ? 13.618 1.850 -2.973 1.00 91.25 209 ILE A N 1
ATOM 1633 C CA . ILE A 1 209 ? 12.493 2.787 -3.057 1.00 91.25 209 ILE A CA 1
ATOM 1634 C C . ILE A 1 209 ? 12.837 4.065 -2.293 1.00 91.25 209 ILE A C 1
ATOM 1636 O O . ILE A 1 209 ? 13.113 4.045 -1.096 1.00 91.25 209 ILE A O 1
ATOM 1640 N N . THR A 1 210 ? 12.803 5.185 -2.999 1.00 88.75 210 THR A N 1
ATOM 1641 C CA . THR A 1 210 ? 13.079 6.530 -2.493 1.00 88.75 210 THR A CA 1
ATOM 1642 C C . THR A 1 210 ? 11.820 7.180 -1.903 1.00 88.75 210 THR A C 1
ATOM 1644 O O . THR A 1 210 ? 10.698 6.750 -2.158 1.00 88.75 210 THR A O 1
ATOM 1647 N N . GLY A 1 211 ? 11.967 8.219 -1.075 1.00 84.81 211 GLY A N 1
ATOM 1648 C CA . GLY A 1 211 ? 10.817 8.979 -0.550 1.00 84.81 211 GLY A CA 1
ATOM 1649 C C . GLY A 1 211 ? 9.867 8.194 0.370 1.00 84.81 211 GLY A C 1
ATOM 1650 O O . GLY A 1 211 ? 8.749 8.639 0.621 1.00 84.81 211 GLY A O 1
ATOM 1651 N N . VAL A 1 212 ? 10.297 7.035 0.868 1.00 89.75 212 VAL A N 1
ATOM 1652 C CA . VAL A 1 212 ? 9.574 6.189 1.825 1.00 89.75 212 VAL A CA 1
ATOM 1653 C C . VAL A 1 212 ? 10.476 5.893 3.016 1.00 89.75 212 VAL A C 1
ATOM 1655 O O . VAL A 1 212 ? 11.699 5.861 2.878 1.00 89.75 212 VAL A O 1
ATOM 1658 N N . ASP A 1 213 ? 9.882 5.679 4.187 1.00 89.06 213 ASP A N 1
ATOM 1659 C CA . ASP A 1 213 ? 10.664 5.414 5.393 1.00 89.06 213 ASP A CA 1
ATOM 1660 C C . ASP A 1 213 ? 11.228 3.988 5.371 1.00 89.06 213 ASP A C 1
ATOM 1662 O O . ASP A 1 213 ? 10.616 3.053 4.834 1.00 89.06 213 ASP A O 1
ATOM 1666 N N . PHE A 1 214 ? 12.411 3.827 5.965 1.00 90.25 214 PHE A N 1
ATOM 1667 C CA . PHE A 1 214 ? 12.968 2.509 6.244 1.00 90.25 214 PHE A CA 1
ATOM 1668 C C . PHE A 1 214 ? 12.250 1.884 7.438 1.00 90.25 214 PHE A C 1
ATOM 1670 O O . PHE A 1 214 ? 11.842 2.580 8.368 1.00 90.25 214 PHE A O 1
ATOM 1677 N N . MET A 1 215 ? 12.149 0.561 7.432 1.00 90.50 215 MET A N 1
ATOM 1678 C CA . MET A 1 215 ? 11.502 -0.183 8.502 1.00 90.50 215 MET A CA 1
ATOM 1679 C C . MET A 1 215 ? 12.496 -0.614 9.582 1.00 90.50 215 MET A C 1
ATOM 1681 O O . MET A 1 215 ? 13.651 -0.952 9.310 1.00 90.50 215 MET A O 1
ATOM 1685 N N . THR A 1 216 ? 12.030 -0.608 10.827 1.00 88.50 216 THR A N 1
ATOM 1686 C CA . THR A 1 216 ? 12.765 -1.056 12.009 1.00 88.50 216 THR A CA 1
ATOM 1687 C C . THR A 1 216 ? 12.143 -2.344 12.538 1.00 88.50 216 THR A C 1
ATOM 1689 O O . THR A 1 216 ? 11.041 -2.333 13.078 1.00 88.50 216 THR A O 1
ATOM 1692 N N . PHE A 1 217 ? 12.883 -3.450 12.423 1.00 84.00 217 PHE A N 1
ATOM 1693 C CA . PHE A 1 217 ? 12.412 -4.809 12.745 1.00 84.00 217 PHE A CA 1
ATOM 1694 C C . PHE A 1 217 ? 12.658 -5.259 14.193 1.00 84.00 217 PHE A C 1
ATOM 1696 O O . PHE A 1 217 ? 12.315 -6.376 14.554 1.00 84.00 217 PHE A O 1
ATOM 1703 N N . ARG A 1 218 ? 13.305 -4.431 15.023 1.00 71.25 218 ARG A N 1
ATOM 1704 C CA . ARG A 1 218 ? 13.733 -4.811 16.387 1.00 71.25 218 ARG A CA 1
ATOM 1705 C C . ARG A 1 218 ? 12.780 -4.378 17.501 1.00 71.25 218 ARG A C 1
ATOM 1707 O O . ARG A 1 218 ? 13.084 -4.627 18.662 1.00 71.25 218 ARG A O 1
ATOM 1714 N N . GLN A 1 219 ? 11.689 -3.689 17.178 1.00 62.47 219 GLN A N 1
ATOM 1715 C CA . GLN A 1 219 ? 10.733 -3.227 18.182 1.00 62.47 219 GLN A CA 1
ATOM 1716 C C . GLN A 1 219 ? 9.609 -4.259 18.328 1.00 62.47 219 GLN A C 1
ATOM 1718 O O . GLN A 1 219 ? 8.874 -4.457 17.359 1.00 62.47 219 GLN A O 1
ATOM 1723 N N . PRO A 1 220 ? 9.487 -4.927 19.488 1.00 53.50 220 PRO A N 1
ATOM 1724 C CA . PRO A 1 220 ? 8.372 -5.824 19.738 1.00 53.50 220 PRO A CA 1
ATOM 1725 C C . PRO A 1 220 ? 7.065 -5.021 19.865 1.00 53.50 220 PRO A C 1
ATOM 1727 O O . PRO A 1 220 ? 7.050 -3.919 20.410 1.00 53.50 220 PRO A O 1
ATOM 1730 N N . ASP A 1 221 ? 5.998 -5.614 19.337 1.00 54.53 221 ASP A N 1
ATOM 1731 C CA . ASP A 1 221 ? 4.572 -5.405 19.626 1.00 54.53 221 ASP A CA 1
ATOM 1732 C C . ASP A 1 221 ? 3.652 -4.608 18.690 1.00 54.53 221 ASP A C 1
ATOM 1734 O O . ASP A 1 221 ? 2.503 -5.024 18.580 1.00 54.53 221 ASP A O 1
ATOM 1738 N N . THR A 1 222 ? 4.045 -3.580 17.932 1.00 60.19 222 THR A N 1
ATOM 1739 C CA . THR A 1 222 ? 3.040 -2.899 17.056 1.00 60.19 222 THR A CA 1
ATOM 1740 C C . THR A 1 222 ? 3.592 -2.072 15.900 1.00 60.19 222 THR A C 1
ATOM 1742 O O . THR A 1 222 ? 2.874 -1.801 14.934 1.00 60.19 222 THR A O 1
ATOM 1745 N N . GLY A 1 223 ? 4.874 -1.703 15.933 1.00 84.81 223 GLY A N 1
ATOM 1746 C CA . GLY A 1 223 ? 5.416 -0.733 14.981 1.00 84.81 223 GLY A CA 1
ATOM 1747 C C . GLY A 1 223 ? 5.425 -1.201 13.523 1.00 84.81 223 GLY A C 1
ATOM 1748 O O . GLY A 1 223 ? 5.427 -0.362 12.629 1.00 84.81 223 GLY A O 1
ATOM 1749 N N . LEU A 1 224 ? 5.453 -2.508 13.238 1.00 91.31 224 LEU A N 1
ATOM 1750 C CA . LEU A 1 224 ? 5.553 -3.000 11.855 1.00 91.31 224 LEU A CA 1
ATOM 1751 C C . LEU A 1 224 ? 4.280 -2.759 11.041 1.00 91.31 224 LEU A C 1
ATOM 1753 O O . LEU A 1 224 ? 4.372 -2.460 9.849 1.00 91.31 224 LEU A O 1
ATOM 1757 N N . VAL A 1 225 ? 3.107 -2.851 11.673 1.00 92.94 225 VAL A N 1
ATOM 1758 C CA . VAL A 1 225 ? 1.822 -2.583 11.011 1.00 92.94 225 VAL A CA 1
ATOM 1759 C C . VAL A 1 225 ? 1.720 -1.102 10.661 1.00 92.94 225 VAL A C 1
ATOM 1761 O O . VAL A 1 225 ? 1.451 -0.761 9.511 1.00 92.94 225 VAL A O 1
ATOM 1764 N N . GLU A 1 226 ? 2.037 -0.225 11.613 1.00 92.62 226 GLU A N 1
ATOM 1765 C CA . GLU A 1 226 ? 2.041 1.227 11.412 1.00 92.62 226 GLU A CA 1
ATOM 1766 C C . GLU A 1 226 ? 3.071 1.662 10.356 1.00 92.62 226 GLU A C 1
ATOM 1768 O O . GLU A 1 226 ? 2.755 2.411 9.430 1.00 92.62 226 GLU A O 1
ATOM 1773 N N . GLN A 1 227 ? 4.301 1.145 10.433 1.00 94.00 227 GLN A N 1
ATOM 1774 C CA . GLN A 1 227 ? 5.335 1.413 9.432 1.00 94.00 227 GLN A CA 1
ATOM 1775 C C . GLN A 1 227 ? 4.911 0.930 8.041 1.00 94.00 227 GLN A C 1
ATOM 1777 O O . GLN A 1 227 ? 5.174 1.609 7.046 1.00 94.00 227 GLN A O 1
ATOM 1782 N N . SER A 1 228 ? 4.219 -0.210 7.961 1.00 95.69 228 SER A N 1
ATOM 1783 C CA . SER A 1 228 ? 3.679 -0.723 6.700 1.00 95.69 228 SER A CA 1
ATOM 1784 C C . SER A 1 228 ? 2.580 0.179 6.159 1.00 95.69 228 SER A C 1
ATOM 1786 O O . SER A 1 228 ? 2.657 0.548 4.990 1.00 95.69 228 SER A O 1
ATOM 1788 N N . ALA A 1 229 ? 1.635 0.616 6.999 1.00 96.00 229 ALA A N 1
ATOM 1789 C CA . ALA A 1 229 ? 0.588 1.573 6.634 1.00 96.00 229 ALA A CA 1
ATOM 1790 C C . ALA A 1 229 ? 1.180 2.858 6.033 1.00 96.00 229 ALA A C 1
ATOM 17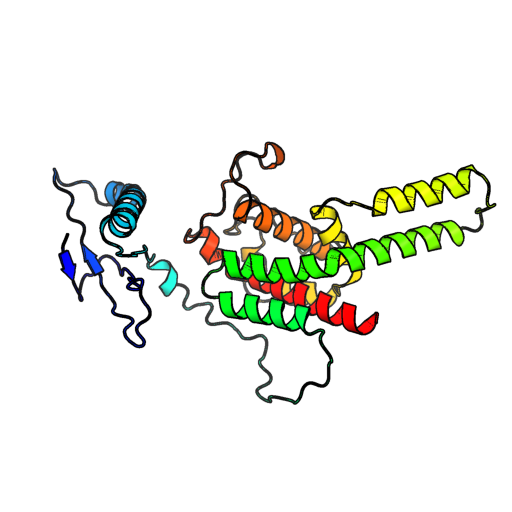92 O O . ALA A 1 229 ? 0.831 3.259 4.920 1.00 96.00 229 ALA A O 1
ATOM 1793 N N . ASN A 1 230 ? 2.138 3.463 6.741 1.00 94.38 230 ASN A N 1
ATOM 1794 C CA . ASN A 1 230 ? 2.806 4.691 6.314 1.00 94.38 230 ASN A CA 1
ATOM 1795 C C . ASN A 1 230 ? 3.553 4.504 4.991 1.00 94.38 230 ASN A C 1
ATOM 1797 O O . ASN A 1 230 ? 3.465 5.345 4.092 1.00 94.38 230 ASN A O 1
ATOM 1801 N N . ARG A 1 231 ? 4.270 3.387 4.848 1.00 95.31 231 ARG A N 1
ATOM 1802 C CA . ARG A 1 231 ? 5.026 3.081 3.637 1.00 95.31 231 ARG A CA 1
ATOM 1803 C C . ARG A 1 231 ? 4.114 2.908 2.427 1.00 95.31 231 ARG A C 1
ATOM 1805 O O . ARG A 1 231 ? 4.362 3.543 1.404 1.00 95.31 231 ARG A O 1
ATOM 1812 N N . ILE A 1 232 ? 3.062 2.095 2.529 1.00 97.19 232 ILE A N 1
ATOM 1813 C CA . ILE A 1 232 ? 2.185 1.821 1.382 1.00 97.19 232 ILE A CA 1
ATOM 1814 C C . ILE A 1 232 ? 1.393 3.066 0.966 1.00 97.19 232 ILE A C 1
ATOM 1816 O O . ILE A 1 232 ? 1.211 3.297 -0.227 1.00 97.19 232 ILE A O 1
ATOM 1820 N N . TYR A 1 233 ? 1.012 3.914 1.926 1.00 95.69 233 TYR A N 1
ATOM 1821 C CA . TYR A 1 233 ? 0.401 5.217 1.663 1.00 95.69 233 TYR A CA 1
ATOM 1822 C C . TYR A 1 233 ? 1.359 6.153 0.908 1.00 95.69 233 TYR A C 1
ATOM 1824 O O . TYR A 1 233 ? 0.990 6.733 -0.113 1.00 95.69 233 TYR A O 1
ATOM 1832 N N . LYS A 1 234 ? 2.623 6.258 1.348 1.00 93.38 234 LYS A N 1
ATOM 1833 C CA . LYS A 1 234 ? 3.639 7.067 0.652 1.00 93.38 234 LYS A CA 1
ATOM 1834 C C . LYS A 1 234 ? 3.894 6.568 -0.772 1.00 93.38 234 LYS A C 1
ATOM 1836 O O . LYS A 1 234 ? 3.976 7.386 -1.686 1.00 93.38 234 LYS A O 1
ATOM 1841 N N . ILE A 1 235 ? 3.978 5.251 -0.982 1.00 94.81 235 ILE A N 1
ATOM 1842 C CA . ILE A 1 235 ? 4.143 4.670 -2.325 1.00 94.81 235 ILE A CA 1
ATOM 1843 C C . ILE A 1 235 ? 2.931 4.995 -3.202 1.00 94.81 235 ILE A C 1
ATOM 1845 O O . ILE A 1 235 ? 3.115 5.515 -4.300 1.00 94.81 235 ILE A O 1
ATOM 1849 N N . ARG A 1 236 ? 1.704 4.757 -2.715 1.00 94.62 236 ARG A N 1
ATOM 1850 C CA . ARG A 1 236 ? 0.464 5.075 -3.443 1.00 94.62 236 ARG A CA 1
ATOM 1851 C C . ARG A 1 236 ? 0.458 6.528 -3.898 1.00 94.62 236 ARG A C 1
ATOM 1853 O O . ARG A 1 236 ? 0.253 6.803 -5.078 1.00 94.62 236 ARG A O 1
ATOM 1860 N N . ASN A 1 237 ? 0.761 7.447 -2.988 1.00 91.06 237 ASN A N 1
ATOM 1861 C CA . ASN A 1 237 ? 0.790 8.867 -3.308 1.00 91.06 237 ASN A CA 1
ATOM 1862 C C . ASN A 1 237 ? 1.862 9.219 -4.331 1.00 91.06 237 ASN A C 1
ATOM 1864 O O . ASN A 1 237 ? 1.589 10.008 -5.221 1.00 91.06 237 ASN A O 1
ATOM 1868 N N . ARG A 1 238 ? 3.046 8.604 -4.277 1.00 90.81 238 ARG A N 1
ATOM 1869 C CA . ARG A 1 238 ? 4.083 8.825 -5.297 1.00 90.81 238 ARG A CA 1
ATOM 1870 C C . ARG A 1 238 ? 3.716 8.274 -6.674 1.00 90.81 238 ARG A C 1
ATOM 1872 O O . ARG A 1 238 ? 4.258 8.765 -7.662 1.00 90.81 238 ARG A O 1
ATOM 1879 N N . ILE A 1 239 ? 2.859 7.255 -6.750 1.00 91.12 239 ILE A N 1
ATOM 1880 C CA . ILE A 1 239 ? 2.368 6.719 -8.026 1.00 91.12 239 ILE A CA 1
ATOM 1881 C C . ILE A 1 239 ? 1.268 7.627 -8.602 1.00 91.12 239 ILE A C 1
ATOM 1883 O O . ILE A 1 239 ? 1.263 7.880 -9.803 1.00 91.12 239 ILE A O 1
ATOM 1887 N N . VAL A 1 240 ? 0.338 8.106 -7.766 1.00 87.31 240 VAL A N 1
ATOM 1888 C CA . VAL A 1 240 ? -0.864 8.839 -8.215 1.00 87.31 240 VAL A CA 1
ATOM 1889 C C . VAL A 1 240 ? -0.650 10.352 -8.294 1.00 87.31 240 VAL A C 1
ATOM 1891 O O . VAL A 1 240 ? -1.165 10.999 -9.206 1.00 87.31 240 VAL A O 1
ATOM 1894 N N . HIS A 1 241 ? 0.086 10.939 -7.352 1.00 78.50 241 HIS A N 1
ATOM 1895 C CA . HIS A 1 241 ? 0.246 12.384 -7.243 1.00 78.50 241 HIS A CA 1
ATOM 1896 C C . HIS A 1 241 ? 1.552 12.855 -7.880 1.00 78.50 241 HIS A C 1
ATOM 1898 O O . HIS A 1 241 ? 2.646 12.368 -7.583 1.00 78.50 241 HIS A O 1
ATOM 1904 N N . ALA A 1 242 ? 1.415 13.839 -8.770 1.00 58.09 242 ALA A N 1
ATOM 1905 C CA . ALA A 1 242 ? 2.536 14.562 -9.340 1.00 58.09 242 ALA A CA 1
ATOM 1906 C C . ALA A 1 242 ? 3.144 15.548 -8.324 1.00 58.09 242 ALA A C 1
ATOM 1908 O O . ALA A 1 242 ? 2.537 15.854 -7.301 1.00 58.09 242 ALA A O 1
ATOM 1909 N N . LYS A 1 243 ? 4.347 16.039 -8.643 1.00 53.69 243 LYS A N 1
ATOM 1910 C CA . LYS A 1 243 ? 5.300 16.848 -7.851 1.00 53.69 243 LYS A CA 1
ATOM 1911 C C . LYS A 1 243 ? 4.767 18.162 -7.220 1.00 53.69 243 LYS A C 1
ATOM 1913 O O . LYS A 1 243 ? 5.567 18.940 -6.713 1.00 53.69 243 LYS A O 1
ATOM 1918 N N . ASP A 1 244 ? 3.463 18.416 -7.246 1.00 51.00 244 ASP A N 1
ATOM 1919 C CA . ASP A 1 244 ? 2.866 19.720 -6.938 1.00 51.00 244 ASP A CA 1
ATOM 1920 C C . ASP A 1 244 ? 2.173 19.797 -5.571 1.00 51.00 244 ASP A C 1
ATOM 1922 O O . ASP A 1 244 ? 1.658 20.856 -5.220 1.00 51.00 244 ASP A O 1
ATOM 1926 N N . ASP A 1 245 ? 2.167 18.725 -4.770 1.00 54.00 245 ASP A N 1
ATOM 1927 C CA . ASP A 1 245 ? 1.693 18.820 -3.386 1.00 54.00 245 ASP A CA 1
ATOM 1928 C C . ASP A 1 245 ? 2.870 19.170 -2.440 1.00 54.00 245 ASP A C 1
ATOM 1930 O O . ASP A 1 245 ? 3.790 18.358 -2.264 1.00 54.00 245 ASP A O 1
ATOM 1934 N N . PRO A 1 246 ? 2.852 20.363 -1.796 1.00 56.09 246 PRO A N 1
ATOM 1935 C CA . PRO A 1 246 ? 3.893 20.819 -0.870 1.00 56.09 246 PRO A CA 1
ATOM 1936 C C . PRO A 1 246 ? 4.184 19.840 0.275 1.00 56.09 246 PRO A C 1
ATOM 1938 O O . PRO A 1 246 ? 5.255 19.904 0.878 1.00 56.09 246 PRO A O 1
ATOM 1941 N N . LYS A 1 247 ? 3.249 18.929 0.585 1.00 55.06 247 LYS A N 1
ATOM 1942 C CA . LYS A 1 247 ? 3.391 17.916 1.640 1.00 55.06 247 LYS A CA 1
ATOM 1943 C C . LYS A 1 247 ? 4.398 16.811 1.308 1.00 55.06 247 LYS A C 1
ATOM 1945 O O . LYS A 1 247 ? 4.826 16.120 2.230 1.00 55.06 247 LYS A O 1
ATOM 1950 N N . PHE A 1 248 ? 4.786 16.629 0.042 1.00 53.34 248 PHE A N 1
ATOM 1951 C CA . PHE A 1 248 ? 5.648 15.513 -0.385 1.00 53.34 248 PHE A CA 1
ATOM 1952 C C . PHE A 1 248 ? 7.105 15.902 -0.687 1.00 53.34 248 PHE A C 1
ATOM 1954 O O . PHE A 1 248 ? 7.916 15.028 -1.002 1.00 53.34 248 PHE A O 1
ATOM 1961 N N . GLY A 1 249 ? 7.478 17.175 -0.515 1.00 56.47 249 GLY A N 1
ATOM 1962 C CA . GLY A 1 249 ? 8.863 17.641 -0.653 1.00 56.47 249 GLY A CA 1
ATOM 1963 C C . GLY A 1 249 ? 9.509 17.282 -2.003 1.00 56.47 249 GLY A C 1
ATOM 1964 O O . GLY A 1 249 ? 8.850 17.259 -3.037 1.00 56.47 249 GLY A O 1
ATOM 1965 N N . ASP A 1 250 ? 10.810 16.975 -1.996 1.00 54.84 250 ASP A N 1
ATOM 1966 C CA . ASP A 1 250 ? 11.590 16.597 -3.191 1.00 54.84 250 ASP A CA 1
ATOM 1967 C C . ASP A 1 250 ? 11.330 15.161 -3.701 1.00 54.84 250 ASP A C 1
ATOM 1969 O O . ASP A 1 250 ? 11.979 14.711 -4.657 1.00 54.84 250 ASP A O 1
ATOM 1973 N N . ALA A 1 251 ? 10.412 14.404 -3.083 1.00 61.09 251 ALA A N 1
ATOM 1974 C CA . ALA A 1 251 ? 10.136 13.027 -3.481 1.00 61.09 251 ALA A CA 1
ATOM 1975 C C . ALA A 1 251 ? 9.515 12.999 -4.886 1.00 61.09 251 ALA A C 1
ATOM 1977 O O . ALA A 1 251 ? 8.362 13.366 -5.102 1.00 61.09 251 ALA A O 1
ATOM 1978 N N . ARG A 1 252 ? 10.305 12.563 -5.872 1.00 69.25 252 ARG A N 1
ATOM 1979 C CA . ARG A 1 252 ? 9.880 12.505 -7.274 1.00 69.25 252 ARG A CA 1
ATOM 1980 C C . ARG A 1 252 ? 8.750 11.492 -7.458 1.00 69.25 252 ARG A C 1
ATOM 1982 O O . ARG A 1 252 ? 8.738 10.443 -6.809 1.00 69.25 252 ARG A O 1
ATOM 1989 N N . VAL A 1 253 ? 7.863 11.791 -8.404 1.00 83.25 253 VAL A N 1
ATOM 1990 C CA . VAL A 1 253 ? 6.838 10.871 -8.916 1.00 83.25 253 VAL A CA 1
ATOM 1991 C C . VAL A 1 253 ? 7.480 9.539 -9.287 1.00 83.25 253 VAL A C 1
ATOM 1993 O O . VAL A 1 253 ? 8.533 9.512 -9.933 1.00 83.25 253 VAL A O 1
ATOM 1996 N N . LEU A 1 254 ? 6.851 8.440 -8.880 1.00 84.50 254 LEU A N 1
ATOM 1997 C CA . LEU A 1 254 ? 7.272 7.102 -9.265 1.00 84.50 254 LEU A CA 1
ATOM 1998 C C . LEU A 1 254 ? 6.761 6.832 -10.681 1.00 84.50 254 LEU A C 1
ATOM 2000 O O . LEU A 1 254 ? 5.606 6.469 -10.891 1.00 84.50 254 LEU A O 1
ATOM 2004 N N . LEU A 1 255 ? 7.633 7.049 -11.666 1.00 82.00 255 LEU A N 1
ATOM 2005 C CA . LEU A 1 255 ? 7.278 6.881 -13.071 1.00 82.00 255 LEU A CA 1
ATOM 2006 C C . LEU A 1 255 ? 7.093 5.398 -13.427 1.00 82.00 255 LEU A C 1
ATOM 2008 O O . LEU A 1 255 ? 7.931 4.571 -13.029 1.00 82.00 255 LEU A O 1
ATOM 2012 N N . PRO A 1 256 ? 6.063 5.064 -14.229 1.00 77.06 256 PRO A N 1
ATOM 2013 C CA . PRO A 1 256 ? 5.964 3.761 -14.871 1.00 77.06 256 PRO A CA 1
ATOM 2014 C C . PRO A 1 256 ? 7.262 3.428 -15.621 1.00 77.06 256 PRO A C 1
ATOM 2016 O O . PRO A 1 256 ? 7.893 4.306 -16.201 1.00 77.06 256 PRO A O 1
ATOM 2019 N N . GLU A 1 257 ? 7.687 2.165 -15.573 1.00 75.88 257 GLU A N 1
ATOM 2020 C CA . GLU A 1 257 ? 8.901 1.659 -16.247 1.00 75.88 257 GLU A CA 1
ATOM 2021 C C . GLU A 1 257 ? 10.255 2.209 -15.732 1.00 75.88 257 GLU A C 1
ATOM 2023 O O . GLU A 1 257 ? 11.316 1.954 -16.313 1.00 75.88 257 GLU A O 1
ATOM 2028 N N . SER A 1 258 ? 10.267 2.908 -14.593 1.00 80.94 258 SER A N 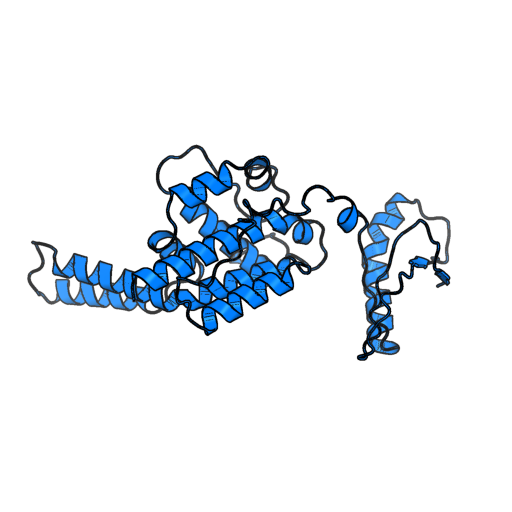1
ATOM 2029 C CA . SER A 1 258 ? 11.508 3.257 -13.888 1.00 80.94 258 SER A CA 1
ATOM 2030 C C . SER A 1 258 ? 12.142 2.045 -13.184 1.00 80.94 258 SER A C 1
ATOM 2032 O O . SER A 1 258 ? 11.465 1.078 -12.837 1.00 80.94 258 SER A O 1
ATOM 2034 N N . ALA A 1 259 ? 13.454 2.100 -12.918 1.00 81.56 259 ALA A N 1
ATOM 2035 C CA . ALA A 1 259 ? 14.142 1.061 -12.137 1.00 81.56 259 ALA A CA 1
ATOM 2036 C C . ALA A 1 259 ? 13.510 0.879 -10.743 1.00 81.56 259 ALA A C 1
ATOM 2038 O O . ALA A 1 259 ? 13.362 -0.242 -10.261 1.00 81.56 259 ALA A O 1
ATOM 2039 N N . GLU A 1 260 ? 13.074 1.985 -10.139 1.00 87.50 260 GLU A N 1
ATOM 2040 C CA . GLU A 1 260 ? 12.337 1.998 -8.878 1.00 87.50 260 GLU A CA 1
ATOM 2041 C C . GLU A 1 260 ? 10.974 1.298 -8.997 1.00 87.50 260 GLU A C 1
ATOM 2043 O O . GLU A 1 260 ? 10.635 0.486 -8.141 1.00 87.50 260 GLU A O 1
ATOM 2048 N N . ALA A 1 261 ? 10.222 1.525 -10.082 1.00 88.69 261 ALA A N 1
ATOM 2049 C CA . ALA A 1 261 ? 8.957 0.829 -10.323 1.00 88.69 261 ALA A CA 1
ATOM 2050 C C . ALA A 1 261 ? 9.138 -0.692 -10.391 1.00 88.69 261 ALA A C 1
ATOM 2052 O O . ALA A 1 261 ? 8.352 -1.433 -9.806 1.00 88.69 261 ALA A O 1
ATOM 2053 N N . TYR A 1 262 ? 10.193 -1.180 -11.047 1.00 85.31 262 TYR A N 1
ATOM 2054 C CA . TYR A 1 262 ? 10.485 -2.618 -11.075 1.00 85.31 262 TYR A CA 1
ATOM 2055 C C . TYR A 1 262 ? 10.909 -3.177 -9.719 1.00 85.31 262 TYR A C 1
ATOM 2057 O O . TYR A 1 262 ? 10.682 -4.358 -9.447 1.00 85.31 262 TYR A O 1
ATOM 2065 N N . ALA A 1 263 ? 11.478 -2.334 -8.860 1.00 89.81 263 ALA A N 1
ATOM 2066 C CA . ALA A 1 263 ? 11.827 -2.702 -7.502 1.00 89.81 263 ALA A CA 1
ATOM 2067 C C . ALA A 1 263 ? 10.608 -2.796 -6.566 1.00 89.81 263 ALA A C 1
ATOM 2069 O O . ALA A 1 263 ? 10.747 -3.360 -5.491 1.00 89.81 263 ALA A O 1
ATOM 2070 N N . LEU A 1 264 ? 9.405 -2.354 -6.963 1.00 92.62 264 LEU A N 1
ATOM 2071 C CA . LEU A 1 264 ? 8.192 -2.433 -6.128 1.00 92.62 264 LEU A CA 1
ATOM 2072 C C . LEU A 1 264 ? 7.724 -3.859 -5.806 1.00 92.62 264 LEU A C 1
ATOM 2074 O O . LEU A 1 264 ? 6.775 -4.021 -5.047 1.00 92.62 264 LEU A O 1
ATOM 2078 N N . ARG A 1 265 ? 8.329 -4.911 -6.370 1.00 90.50 265 ARG A N 1
ATOM 2079 C CA . ARG A 1 265 ? 7.862 -6.295 -6.177 1.00 90.50 265 ARG A CA 1
ATOM 2080 C C . ARG A 1 265 ? 7.672 -6.685 -4.699 1.00 90.50 265 ARG A C 1
ATOM 2082 O O . ARG A 1 265 ? 6.586 -7.174 -4.395 1.00 90.50 265 ARG A O 1
ATOM 2089 N N . PRO A 1 266 ? 8.624 -6.455 -3.772 1.00 93.00 266 PRO A N 1
ATOM 2090 C CA . PRO A 1 266 ? 8.402 -6.784 -2.364 1.00 93.00 266 PRO A CA 1
ATOM 2091 C C . PRO A 1 266 ? 7.307 -5.924 -1.717 1.00 93.00 266 PRO A C 1
ATOM 2093 O O . PRO A 1 266 ? 6.556 -6.423 -0.886 1.00 93.00 266 PRO A O 1
ATOM 2096 N N . ASP A 1 267 ? 7.158 -4.660 -2.128 1.00 95.75 267 ASP A N 1
ATOM 2097 C CA . ASP A 1 267 ? 6.062 -3.796 -1.671 1.00 95.75 267 ASP A CA 1
ATOM 2098 C C . ASP A 1 267 ? 4.694 -4.290 -2.169 1.00 95.75 267 ASP A C 1
ATOM 2100 O O . ASP A 1 267 ? 3.717 -4.254 -1.429 1.00 95.75 267 ASP A O 1
ATOM 2104 N N . ILE A 1 268 ? 4.616 -4.805 -3.399 1.00 95.81 268 ILE A N 1
ATOM 2105 C CA . ILE A 1 268 ? 3.398 -5.409 -3.959 1.00 95.81 268 ILE A CA 1
ATOM 2106 C C . ILE A 1 268 ? 3.012 -6.663 -3.176 1.00 95.81 268 ILE A C 1
ATOM 2108 O O . ILE A 1 268 ? 1.840 -6.831 -2.846 1.00 95.81 268 ILE A O 1
ATOM 2112 N N . GLU A 1 269 ? 3.973 -7.530 -2.848 1.00 94.81 269 GLU A N 1
ATOM 2113 C CA . GLU A 1 269 ? 3.700 -8.723 -2.035 1.00 94.81 269 GLU A CA 1
ATOM 2114 C C . GLU A 1 269 ? 3.290 -8.354 -0.598 1.00 94.81 269 GLU A C 1
ATOM 2116 O O . GLU A 1 269 ? 2.403 -9.001 -0.039 1.00 94.81 269 GLU A O 1
ATOM 2121 N N . LEU A 1 270 ? 3.833 -7.264 -0.038 1.00 96.38 270 LEU A N 1
ATOM 2122 C CA . LEU A 1 270 ? 3.361 -6.708 1.233 1.00 96.38 270 LEU A CA 1
ATOM 2123 C C . LEU A 1 270 ? 1.890 -6.275 1.133 1.00 96.38 270 LEU A C 1
ATOM 2125 O O . LEU A 1 270 ? 1.068 -6.754 1.909 1.00 96.38 270 LEU A O 1
ATOM 2129 N N . VAL A 1 271 ? 1.516 -5.419 0.172 1.00 97.94 271 VAL A N 1
ATOM 2130 C CA . VAL A 1 271 ? 0.111 -4.970 0.034 1.00 97.94 271 VAL A CA 1
ATOM 2131 C C . VAL A 1 271 ? -0.817 -6.150 -0.259 1.00 97.94 271 VAL A C 1
ATOM 2133 O O . VAL A 1 271 ? -1.920 -6.212 0.280 1.00 97.94 271 VAL A O 1
ATOM 2136 N N . ARG A 1 272 ? -0.365 -7.133 -1.042 1.00 97.62 272 ARG A N 1
ATOM 2137 C CA . ARG A 1 272 ? -1.106 -8.371 -1.295 1.00 97.62 272 ARG A CA 1
ATOM 2138 C C . ARG A 1 272 ? -1.374 -9.157 -0.008 1.00 97.62 272 ARG A C 1
ATOM 2140 O O . ARG A 1 272 ? -2.503 -9.603 0.192 1.00 97.62 272 ARG A O 1
ATOM 2147 N N . LEU A 1 273 ? -0.373 -9.329 0.860 1.00 96.62 273 LEU A N 1
ATOM 2148 C CA . LEU A 1 273 ? -0.547 -9.962 2.173 1.00 96.62 273 LEU A CA 1
ATOM 2149 C C . LEU A 1 273 ? -1.563 -9.194 3.024 1.00 96.62 273 LEU A C 1
ATOM 2151 O O . LEU A 1 273 ? -2.471 -9.803 3.587 1.00 96.62 273 LEU A O 1
ATOM 2155 N N . LEU A 1 274 ? -1.437 -7.868 3.085 1.00 97.69 274 LEU A N 1
ATOM 2156 C CA . LEU A 1 274 ? -2.352 -7.012 3.840 1.00 97.69 274 LEU A CA 1
ATOM 2157 C C . LEU A 1 274 ? -3.790 -7.133 3.314 1.00 97.69 274 LEU A C 1
ATOM 2159 O O . LEU A 1 274 ? -4.720 -7.273 4.103 1.00 97.69 274 LEU A O 1
ATOM 2163 N N . ALA A 1 275 ? -3.974 -7.171 1.993 1.00 97.62 275 ALA A N 1
ATOM 2164 C CA . ALA A 1 275 ? -5.276 -7.383 1.368 1.00 97.62 275 ALA A CA 1
ATOM 2165 C C . ALA A 1 275 ? -5.878 -8.754 1.726 1.00 97.62 275 ALA A C 1
ATOM 2167 O O . ALA A 1 275 ? -7.074 -8.839 2.002 1.00 97.62 275 ALA A O 1
ATOM 2168 N N . ILE A 1 276 ? -5.065 -9.819 1.784 1.00 96.06 276 ILE A N 1
ATOM 2169 C CA . ILE A 1 276 ? -5.514 -11.146 2.244 1.00 96.06 276 ILE A CA 1
ATOM 2170 C C . ILE A 1 276 ? -5.988 -11.087 3.700 1.00 96.06 276 ILE A C 1
ATOM 2172 O O . ILE A 1 276 ? -7.061 -11.609 4.008 1.00 96.06 276 ILE A O 1
ATOM 2176 N N . GLU A 1 277 ? -5.217 -10.461 4.594 1.00 96.31 277 GLU A N 1
ATOM 2177 C CA . GLU A 1 277 ? -5.584 -10.333 6.011 1.00 96.31 277 GLU A CA 1
ATOM 2178 C C . GLU A 1 277 ? -6.882 -9.532 6.183 1.00 96.31 277 GLU A C 1
ATOM 2180 O O . GLU A 1 277 ? -7.772 -9.965 6.911 1.00 96.31 277 GLU A O 1
ATOM 2185 N N . VAL A 1 278 ? -7.037 -8.426 5.448 1.00 96.25 278 VAL A N 1
ATOM 2186 C CA . VAL A 1 278 ? -8.249 -7.592 5.465 1.00 96.25 278 VAL A CA 1
ATOM 2187 C C . VAL A 1 278 ? -9.478 -8.350 4.969 1.00 96.25 278 VAL A C 1
ATOM 2189 O O . VAL A 1 278 ? -10.501 -8.362 5.653 1.00 96.25 278 VAL A O 1
ATOM 2192 N N . ILE A 1 279 ? -9.387 -9.030 3.821 1.00 95.12 279 ILE A N 1
ATOM 2193 C CA . ILE A 1 279 ? -10.499 -9.839 3.296 1.00 95.12 279 ILE A CA 1
ATOM 2194 C C . ILE A 1 279 ? -10.870 -10.937 4.299 1.00 95.12 279 ILE A C 1
ATOM 2196 O O . ILE A 1 279 ? -12.051 -11.158 4.562 1.00 95.12 279 ILE A O 1
ATOM 2200 N N . THR A 1 280 ? -9.871 -11.600 4.888 1.00 93.06 280 THR A N 1
ATOM 2201 C CA . THR A 1 280 ? -10.092 -12.670 5.871 1.00 93.06 280 THR A CA 1
ATOM 2202 C C . THR A 1 280 ? -10.754 -12.136 7.144 1.00 93.06 280 THR A C 1
ATOM 2204 O O . THR A 1 280 ? -11.668 -12.763 7.670 1.00 93.06 280 THR A O 1
ATOM 2207 N N . ASN A 1 281 ? -10.333 -10.970 7.645 1.00 92.06 281 ASN A N 1
ATOM 2208 C CA . ASN A 1 281 ? -10.931 -10.345 8.826 1.00 92.06 281 ASN A CA 1
ATOM 2209 C C . ASN A 1 281 ? -12.391 -9.943 8.581 1.00 92.06 281 ASN A C 1
ATOM 2211 O O . ASN A 1 281 ? -13.255 -10.224 9.413 1.00 92.06 281 ASN A O 1
ATOM 2215 N N . ALA A 1 282 ? -12.680 -9.352 7.418 1.00 88.69 282 ALA A N 1
ATOM 2216 C CA . ALA A 1 282 ? -14.030 -8.939 7.048 1.00 88.69 282 ALA A CA 1
ATOM 2217 C C . ALA A 1 282 ? -15.023 -10.115 7.024 1.00 88.69 282 ALA A C 1
ATOM 2219 O O . ALA A 1 282 ? -16.195 -9.927 7.335 1.00 88.69 282 ALA A O 1
ATOM 2220 N N . GLN A 1 283 ? -14.557 -11.332 6.723 1.00 81.38 283 GLN A N 1
ATOM 2221 C CA . GLN A 1 283 ? -15.380 -12.547 6.774 1.00 81.38 283 GLN A CA 1
ATOM 2222 C C . GLN A 1 283 ? -15.736 -12.990 8.197 1.00 81.38 283 GLN A C 1
ATOM 2224 O O . GLN A 1 283 ? -16.782 -13.593 8.396 1.00 81.38 283 GLN A O 1
ATOM 2229 N N . LEU A 1 284 ? -14.874 -12.721 9.181 1.00 70.69 284 LEU A N 1
ATOM 2230 C CA . LEU A 1 284 ? -15.099 -13.104 10.581 1.00 70.69 284 LEU A CA 1
ATOM 2231 C C . LEU A 1 284 ? -15.983 -12.101 11.333 1.00 70.69 284 LEU A C 1
ATOM 2233 O O . LEU A 1 284 ? -16.463 -12.399 12.423 1.00 70.69 284 LEU A O 1
ATOM 2237 N N . GLY A 1 285 ? -16.129 -10.890 10.793 1.00 57.56 285 GLY A N 1
ATOM 2238 C CA . GLY A 1 285 ? -16.909 -9.808 11.389 1.00 57.56 285 GLY A CA 1
ATOM 2239 C C . GLY A 1 285 ? -18.322 -9.639 10.829 1.00 57.56 285 GLY A C 1
ATOM 2240 O O . GLY A 1 285 ? -19.004 -8.722 11.290 1.00 57.56 285 GLY A O 1
ATOM 2241 N N . GLY A 1 286 ? -18.711 -10.452 9.840 1.00 46.25 286 GLY A N 1
ATOM 2242 C CA . GLY A 1 286 ? -20.049 -10.489 9.240 1.00 46.25 286 GLY A CA 1
ATOM 2243 C C . GLY A 1 286 ? -20.981 -11.497 9.895 1.00 46.25 286 GLY A C 1
ATOM 2244 O O . GLY A 1 286 ? -20.476 -12.444 10.537 1.00 46.25 286 GLY A O 1
#

Sequence (286 aa):
MELSWASPLGVVFGIPSGGATGYRGFATVKLQLGGAPVAGKVLLESAPALCDRLFYEMDVRNGVGLRLIRREMYGTGLWRGQRHGTCNQVRFPDTVVGREAAQLFAFADSARDNPPLAFLSYYQVLEYFFPYATRRHTINKVRRELHDPTFTGTDSDILGIVSVVEAGVQPSEARQVAMLLEESVRPRRIEEFFAEAGIQEHFGRRGPITGVDFMTFRQPDTGLVEQSANRIYKIRNRIVHAKDDPKFGDARVLLPESAEAYALRPDIELVRLLAIEVITNAQLGG

Mean predicted aligned error: 11.15 Å

Foldseek 3Di:
DDWDLDDPPFWKFWDQPDDDPDDRRTIDDDDDDPDDDDDVVVCVVCVVVVVVVVQVCCCVPPVIHIDGDDCVVVVPPVPPPPPVPPPPDDDDDPADFDPVLVVLLVVLVVCVVFLLSNLVSLVVLLVVCLLVLLVVVLVVVLVVLVPPPPDPVDPVSVVVNVVSVVCSPDDDPLVSLLSLLVQQPDPVLLLVLCVDPPLLVCQAPNHLAPLADRDDNPDPDDVSSNSLSRRSVRSNCLAPPAPPDPVSPPRHRPDTPDPNSVSCVSVSVSSSSSSVRSSVRVRVVD

Secondary structure (DSSP, 8-state):
-EEESS-TT--EEE--SS---S---EEEEE-PPPSS---HHHHHHHHHHHHHHHHHHHHHHH---EEE--THHHH-GGGS---TT--SS-----S---HHHHHHHHHHHHTTTSHHHHHHHHHHHHHHHHHHHHHHHHHHHHHHHHT-TT----HHHHHHHHHHHHHHHS--HHHHHHHHHHHH--HHHHHHHHHSTTHHHHHSTT-S--SSPPP-TT--SSHHHHHHHHHHHHHHHHHHS-TT-GGGTT-----TT-HHHHHTHHHHHHHHHHHHHHHHHHHH--

pLDDT: mean 78.88, std 18.36, range [35.41, 98.38]

Organism: NCBI:txid948102

Radius of gyration: 24.21 Å; Cα contacts (8 Å, |Δi|>4): 281; chains: 1; bounding box: 56×50×74 Å

Solvent-accessible surface area (backbone atoms only — not comparable to full-atom values): 17006 Å² total; per-residue (Å²): 120,50,83,37,83,79,58,92,87,46,55,30,53,52,58,71,79,62,99,66,90,85,73,87,59,74,38,15,72,46,81,75,76,90,74,78,93,71,59,70,68,63,46,65,72,49,44,59,69,51,49,53,53,49,30,51,50,36,26,76,75,69,59,43,44,54,48,90,49,63,68,66,77,68,68,57,70,84,63,71,67,81,59,75,80,68,67,90,67,88,71,82,82,91,70,85,70,59,68,66,62,50,49,38,49,53,52,17,61,72,29,59,91,41,45,66,58,16,36,51,31,28,47,49,45,47,58,72,44,31,68,55,34,43,51,52,54,35,50,52,50,48,51,50,58,72,65,36,93,82,60,80,78,44,73,68,53,50,52,50,46,49,51,51,49,60,61,43,72,72,60,54,68,67,53,36,46,34,50,35,43,72,76,30,50,57,68,67,62,56,49,55,56,55,66,40,89,71,42,51,54,54,44,22,90,80,26,74,62,76,78,49,77,59,61,71,90,83,62,88,89,59,59,62,59,51,50,48,33,54,33,54,46,42,52,51,44,28,60,74,44,65,79,79,52,84,90,56,62,88,45,67,52,55,49,85,91,34,75,50,33,70,60,37,57,67,59,36,55,49,41,46,51,52,35,51,32,40,57,54,39,56,58,74,74,106

Nearest PDB structures (foldseek):
  2w31-assembly1_B  TM=1.388E-01  e=6.226E+00  Geobacter sulfurreducens